Protein AF-0000000078962841 (afdb_homodimer)

Secondary structure (DSSP, 8-state):
---------EEEEEEETTTEEEEEE--TTEEE---PPEEGGGHHHHHHHHTTPPPPS-----SEEES-TTS--SEEEEEEE-SS--EE-SS--EEEEEESS-HHHHHHHHHHHHHHTT--EEEEESGGGGS-S-SS----/-------EEEEEEEEETTTEEEEEE--TTEEE-S-PPEEGGGHHHHHHHHTTPPPPS-----SEEES-TTS--SEEEEEEE-SS-----SS--EEEEEESS-HHHHHHHHHHHHHHTT--EEEEESGGGGS-S-SS----

Sequence (280 aa):
MLQNVVIFSLFIAAIHATGEFTILNTPKAISFKGNDPLNSRYVGDVLYAAMGNAVIGDSDWSGMIINEPFHLAQGIIAVHVEGVNHVTSAGNVKSYELVGPYTGHALNALAAELEAANEPVCDINFDQYDEGVSDCCRFAMLQNVVIFSLFIAAIHATGEFTILNTPKAISFKGNDPLNSRYVGDVLYAAMGNAVIGDSDWSGMIINEPFHLAQGIIAVHVEGVNHVTSAGNVKSYELVGPYTGHALNALAAELEAANEPVCDINFDQYDEGVSDCCRFA

Foldseek 3Di:
DPPPPPDAWEWEWEDEPVFKIKTPGFDPQKAFDDADAAELLCPLVVVCCQCVDDDDDDRPDPGMDGNDSPGGHQAYEYEYDYDPDDPDDPDDMDMYGYDDDCNVVSVVVSLVVQQVVQGFYFAHYPVVVVPDPPDTGSRD/DPPPPPDAWEWEWEDEPVFKIKTPGFDPQKAFDDADAAELLCPLVVVCVQCVDDDDDDRPDPGMDGNDSPGGHQAYEYEYDYDPDDPDDPDDMDMYGYDDDCNVVSVVVSLVVCLVVQGWYFAHYPVVVVPDRPDGGSRD

Nearest PDB structures (foldseek):
  8phu-assembly1_PI  TM=4.926E-01  e=6.664E+00  Borreliella burgdorferi B31
  8phu-assembly1_PD  TM=4.927E-01  e=8.633E+00  Borreliella burgdorferi B31
  5kpt-assembly1_A-2  TM=3.007E-01  e=9.826E+00  Homo sapiens
  2okv-assembly1_A  TM=3.728E-01  e=6.341E+00  Homo sapiens
  8phu-assembly1_PI  TM=4.821E-01  e=6.763E+00  Borreliella burgdorferi B31

InterPro domains:
  IPR012493 Renin receptor-like [PTHR13351] (2-128)
  IPR057318 Renin receptor, N-terminal domain [PF25294] (18-115)

Structure (mmCIF, N/CA/C/O backbone):
data_AF-0000000078962841-model_v1
#
loop_
_entity.id
_entity.type
_entity.pdbx_description
1 polymer GH17987
#
loop_
_atom_site.group_PDB
_atom_site.id
_atom_site.type_symbol
_atom_site.label_atom_id
_atom_site.label_alt_id
_atom_site.label_comp_id
_atom_site.label_asym_id
_atom_site.label_entity_id
_atom_site.label_seq_id
_atom_site.pdbx_PDB_ins_code
_atom_site.Cartn_x
_atom_site.Cartn_y
_atom_site.Cartn_z
_atom_site.occupancy
_atom_site.B_iso_or_equiv
_atom_site.auth_seq_id
_atom_site.auth_comp_id
_atom_site.auth_asym_id
_atom_site.auth_atom_id
_atom_site.pdbx_PDB_model_num
ATOM 1 N N . MET A 1 1 ? 29.641 14.102 -4.637 1 30.12 1 MET A N 1
ATOM 2 C CA . MET A 1 1 ? 29.297 12.688 -4.613 1 30.12 1 MET A CA 1
ATOM 3 C C . MET A 1 1 ? 27.859 12.477 -5.113 1 30.12 1 MET A C 1
ATOM 5 O O . MET A 1 1 ? 26.953 13.234 -4.754 1 30.12 1 MET A O 1
ATOM 9 N N . LEU A 1 2 ? 27.672 11.875 -6.238 1 34 2 LEU A N 1
ATOM 10 C CA . LEU A 1 2 ? 26.375 11.586 -6.836 1 34 2 LEU A CA 1
ATOM 11 C C . LEU A 1 2 ? 25.438 10.969 -5.812 1 34 2 LEU A C 1
ATOM 13 O O . LEU A 1 2 ? 25.734 9.922 -5.238 1 34 2 LEU A O 1
ATOM 17 N N . GLN A 1 3 ? 24.875 11.844 -5.082 1 40.59 3 GLN A N 1
ATOM 18 C CA . GLN A 1 3 ? 23.938 11.312 -4.102 1 40.59 3 GLN A CA 1
ATOM 19 C C . GLN A 1 3 ? 23.109 10.18 -4.691 1 40.59 3 GLN A C 1
ATOM 21 O O . GLN A 1 3 ? 22.391 10.375 -5.676 1 40.59 3 GLN A O 1
ATOM 26 N N . ASN A 1 4 ? 23.781 8.992 -4.844 1 45.44 4 ASN A N 1
ATOM 27 C CA . ASN A 1 4 ? 23.094 7.797 -5.316 1 45.44 4 ASN A CA 1
ATOM 28 C C . ASN A 1 4 ? 21.641 7.758 -4.84 1 45.44 4 ASN A C 1
ATOM 30 O O . ASN A 1 4 ? 21.391 7.602 -3.645 1 45.44 4 ASN A O 1
ATOM 34 N N . VAL A 1 5 ? 20.906 8.586 -5.492 1 51.22 5 VAL A N 1
ATOM 35 C CA . VAL A 1 5 ? 19.484 8.531 -5.188 1 51.22 5 VAL A CA 1
ATOM 36 C C . VAL A 1 5 ? 19 7.086 -5.211 1 51.22 5 VAL A C 1
ATOM 38 O O . VAL A 1 5 ? 19.125 6.402 -6.23 1 51.22 5 VAL A O 1
ATOM 41 N N . VAL A 1 6 ? 19.203 6.359 -4.105 1 56.75 6 VAL A N 1
ATOM 42 C CA . VAL A 1 6 ? 18.703 4.988 -4.043 1 56.75 6 VAL A CA 1
ATOM 43 C C . VAL A 1 6 ? 17.172 4.996 -4.152 1 56.75 6 VAL A C 1
ATOM 45 O O . VAL A 1 6 ? 16.5 5.754 -3.455 1 56.75 6 VAL A O 1
ATOM 48 N N . ILE A 1 7 ? 16.625 4.688 -5.375 1 65.31 7 ILE A N 1
ATOM 49 C CA . ILE A 1 7 ? 15.195 4.57 -5.664 1 65.31 7 ILE A CA 1
ATOM 50 C C . ILE A 1 7 ? 14.633 3.32 -4.988 1 65.31 7 ILE A C 1
ATOM 52 O O . ILE A 1 7 ? 15.164 2.221 -5.168 1 65.31 7 ILE A O 1
ATOM 56 N N . PHE A 1 8 ? 13.758 3.516 -4.02 1 73.94 8 PHE A N 1
ATOM 57 C CA . PHE A 1 8 ? 13.07 2.377 -3.42 1 73.94 8 PHE A CA 1
ATOM 58 C C . PHE A 1 8 ? 11.805 2.041 -4.191 1 73.94 8 PHE A C 1
ATOM 60 O O . PHE A 1 8 ? 10.844 2.816 -4.184 1 73.94 8 PHE A O 1
ATOM 67 N N . SER A 1 9 ? 11.828 0.975 -4.957 1 83.56 9 SER A N 1
ATOM 68 C CA . SER A 1 9 ? 10.703 0.546 -5.785 1 83.56 9 SER A CA 1
ATOM 69 C C . SER A 1 9 ? 9.812 -0.44 -5.039 1 83.56 9 SER A C 1
ATOM 71 O O . SER A 1 9 ? 10.281 -1.482 -4.578 1 83.56 9 SER A O 1
ATOM 73 N N . LEU A 1 10 ? 8.5 -0.097 -4.914 1 87.81 10 LEU A N 1
ATOM 74 C CA . LEU A 1 10 ? 7.559 -0.918 -4.164 1 87.81 10 LEU A CA 1
ATOM 75 C C . LEU A 1 10 ? 6.551 -1.58 -5.098 1 87.81 10 LEU A C 1
ATOM 77 O O . LEU A 1 10 ? 6.082 -0.958 -6.055 1 87.81 10 LEU A O 1
ATOM 81 N N . PHE A 1 11 ? 6.363 -2.826 -4.82 1 91.19 11 PHE A N 1
ATOM 82 C CA . PHE A 1 11 ? 5.242 -3.529 -5.43 1 91.19 11 PHE A CA 1
ATOM 83 C C . PHE A 1 11 ? 4.105 -3.705 -4.434 1 91.19 11 PHE A C 1
ATOM 85 O O . PHE A 1 11 ? 4.297 -4.277 -3.357 1 91.19 11 PHE A O 1
ATOM 92 N N . ILE A 1 12 ? 2.916 -3.182 -4.742 1 90.75 12 ILE A N 1
ATOM 93 C CA . ILE A 1 12 ? 1.749 -3.285 -3.871 1 90.75 12 ILE A CA 1
ATOM 94 C C . ILE A 1 12 ? 0.605 -3.963 -4.621 1 90.75 12 ILE A C 1
ATOM 96 O O . ILE A 1 12 ? 0.226 -3.527 -5.711 1 90.75 12 ILE A O 1
ATOM 100 N N . ALA A 1 13 ? 0.085 -4.953 -4.031 1 92 13 ALA A N 1
ATOM 101 C CA . ALA A 1 13 ? -1.042 -5.664 -4.629 1 92 13 ALA A CA 1
ATOM 102 C C . ALA A 1 13 ? -2.17 -5.852 -3.617 1 92 13 ALA A C 1
ATOM 104 O O . ALA A 1 13 ? -1.918 -6.035 -2.424 1 92 13 ALA A O 1
ATOM 105 N N . ALA A 1 14 ? -3.355 -5.789 -4.141 1 89.69 14 ALA A N 1
ATOM 106 C CA . ALA A 1 14 ? -4.535 -6.133 -3.352 1 89.69 14 ALA A CA 1
ATOM 107 C C . ALA A 1 14 ? -5.094 -7.496 -3.764 1 89.69 14 ALA A C 1
ATOM 109 O O . ALA A 1 14 ? -5.25 -7.773 -4.953 1 89.69 14 ALA A O 1
ATOM 110 N N . ILE A 1 15 ? -5.242 -8.25 -2.768 1 89.44 15 ILE A N 1
ATOM 111 C CA . ILE A 1 15 ? -5.848 -9.562 -2.965 1 89.44 15 ILE A CA 1
ATOM 112 C C . ILE A 1 15 ? -7.254 -9.578 -2.371 1 89.44 15 ILE A C 1
ATOM 114 O O . ILE A 1 15 ? -7.422 -9.484 -1.152 1 89.44 15 ILE A O 1
ATOM 118 N N . HIS A 1 16 ? -8.219 -9.844 -3.26 1 80.25 16 HIS A N 1
ATOM 119 C CA . HIS A 1 16 ? -9.617 -9.789 -2.846 1 80.25 16 HIS A CA 1
ATOM 120 C C . HIS A 1 16 ? -10.148 -11.188 -2.543 1 80.25 16 HIS A C 1
ATOM 122 O O . HIS A 1 16 ? -9.836 -12.141 -3.25 1 80.25 16 HIS A O 1
ATOM 128 N N . ALA A 1 17 ? -10.977 -11.234 -1.527 1 75.06 17 ALA A N 1
ATOM 129 C CA . ALA A 1 17 ? -11.617 -12.5 -1.182 1 75.06 17 ALA A CA 1
ATOM 130 C C . ALA A 1 17 ? -12.492 -13.008 -2.326 1 75.06 17 ALA A C 1
ATOM 132 O O . ALA A 1 17 ? -12.734 -14.211 -2.443 1 75.06 17 ALA A O 1
ATOM 133 N N . THR A 1 18 ? -12.906 -12.086 -3.176 1 75.38 18 THR A N 1
ATOM 134 C CA . THR A 1 18 ? -13.773 -12.438 -4.293 1 75.38 18 THR A CA 1
ATOM 135 C C . THR A 1 18 ? -12.969 -13.07 -5.426 1 75.38 18 THR A C 1
ATOM 137 O O . THR A 1 18 ? -13.539 -13.492 -6.438 1 75.38 18 THR A O 1
ATOM 140 N N . GLY A 1 19 ? -11.688 -13.125 -5.25 1 85.94 19 GLY A N 1
ATOM 141 C CA . GLY A 1 19 ? -10.891 -13.781 -6.277 1 85.94 19 GLY A CA 1
ATOM 142 C C . GLY A 1 19 ? -10.289 -12.805 -7.273 1 85.94 19 GLY A C 1
ATOM 143 O O . GLY A 1 19 ? -10.32 -13.055 -8.484 1 85.94 19 GLY A O 1
ATOM 144 N N . GLU A 1 20 ? -9.844 -11.742 -6.863 1 88.75 20 GLU A N 1
ATOM 145 C CA . GLU A 1 20 ? -9.227 -10.75 -7.734 1 88.75 20 GLU A CA 1
ATOM 146 C C . GLU A 1 20 ? -7.844 -10.352 -7.223 1 88.75 20 GLU A C 1
ATOM 148 O O . GLU A 1 20 ? -7.645 -10.18 -6.02 1 88.75 20 GLU A O 1
ATOM 153 N N . PHE A 1 21 ? -6.93 -10.289 -8.109 1 91.81 21 PHE A N 1
ATOM 154 C CA . PHE A 1 21 ? -5.582 -9.781 -7.887 1 91.81 21 PHE A CA 1
ATOM 155 C C . PHE A 1 21 ? -5.41 -8.406 -8.531 1 91.81 21 PHE A C 1
ATOM 157 O O . PHE A 1 21 ? -5.387 -8.289 -9.758 1 91.81 21 PHE A O 1
ATOM 164 N N . THR A 1 22 ? -5.301 -7.344 -7.758 1 90.38 22 THR A N 1
ATOM 165 C CA . THR A 1 22 ? -5.242 -5.977 -8.258 1 90.38 22 THR A CA 1
ATOM 166 C C . THR A 1 22 ? -3.877 -5.359 -7.98 1 90.38 22 THR A C 1
ATOM 168 O O . THR A 1 22 ? -3.375 -5.422 -6.855 1 90.38 22 THR A O 1
ATOM 171 N N . ILE A 1 23 ? -3.293 -4.797 -9.016 1 91.56 23 ILE A N 1
ATOM 172 C CA . ILE A 1 23 ? -2.01 -4.113 -8.883 1 91.56 23 ILE A CA 1
ATOM 173 C C . ILE A 1 23 ? -2.238 -2.654 -8.5 1 91.56 23 ILE A C 1
ATOM 175 O O . ILE A 1 23 ? -2.756 -1.869 -9.297 1 91.56 23 ILE A O 1
ATOM 179 N N . LEU A 1 24 ? -1.778 -2.301 -7.328 1 87.94 24 LEU A N 1
ATOM 180 C CA . LEU A 1 24 ? -1.999 -0.94 -6.848 1 87.94 24 LEU A CA 1
ATOM 181 C C . LEU A 1 24 ? -0.789 -0.059 -7.141 1 87.94 24 LEU A C 1
ATOM 183 O O . LEU A 1 24 ? -0.93 1.149 -7.344 1 87.94 24 LEU A O 1
ATOM 187 N N . ASN A 1 25 ? 0.385 -0.673 -7.129 1 87.56 25 ASN A N 1
ATOM 188 C CA . ASN A 1 25 ? 1.638 0.008 -7.438 1 87.56 25 ASN A CA 1
ATOM 189 C C . ASN A 1 25 ? 2.701 -0.97 -7.93 1 87.56 25 ASN A C 1
ATOM 191 O O . ASN A 1 25 ? 2.832 -2.072 -7.391 1 87.56 25 ASN A O 1
ATOM 195 N N . THR A 1 26 ? 3.385 -0.595 -8.883 1 89.81 26 THR A N 1
ATOM 196 C CA . THR A 1 26 ? 4.48 -1.412 -9.398 1 89.81 26 THR A CA 1
ATOM 197 C C . THR A 1 26 ? 5.625 -0.534 -9.891 1 89.81 26 THR A C 1
ATOM 199 O O . THR A 1 26 ? 5.402 0.586 -10.352 1 89.81 26 THR A O 1
ATOM 202 N N . PRO A 1 27 ? 6.852 -1.047 -9.734 1 88.06 27 PRO A N 1
ATOM 203 C CA . PRO A 1 27 ? 7.949 -0.329 -10.383 1 88.06 27 PRO A CA 1
ATOM 204 C C . PRO A 1 27 ? 7.766 -0.211 -11.891 1 88.06 27 PRO A C 1
ATOM 206 O O . PRO A 1 27 ? 7.07 -1.03 -12.5 1 88.06 27 PRO A O 1
ATOM 209 N N . LYS A 1 28 ? 8.453 0.765 -12.469 1 87.12 28 LYS A N 1
ATOM 210 C CA . LYS A 1 28 ? 8.375 0.981 -13.914 1 87.12 28 LYS A CA 1
ATOM 211 C C . LYS A 1 28 ? 8.93 -0.22 -14.68 1 87.12 28 LYS A C 1
ATOM 213 O O . LYS A 1 28 ? 8.539 -0.466 -15.82 1 87.12 28 LYS A O 1
ATOM 218 N N . ALA A 1 29 ? 9.781 -0.973 -14.039 1 90.69 29 ALA A N 1
ATOM 219 C CA . ALA A 1 29 ? 10.461 -2.109 -14.648 1 90.69 29 ALA A CA 1
ATOM 220 C C . ALA A 1 29 ? 9.508 -3.279 -14.852 1 90.69 29 ALA A C 1
ATOM 222 O O . ALA A 1 29 ? 9.836 -4.242 -15.555 1 90.69 29 ALA A O 1
ATOM 223 N N . ILE A 1 30 ? 8.344 -3.207 -14.273 1 92.94 30 ILE A N 1
ATOM 224 C CA . ILE A 1 30 ? 7.391 -4.312 -14.305 1 92.94 30 ILE A CA 1
ATOM 225 C C . ILE A 1 30 ? 6.062 -3.83 -14.883 1 92.94 30 ILE A C 1
ATOM 227 O O . ILE A 1 30 ? 5.539 -2.793 -14.477 1 92.94 30 ILE A O 1
ATOM 231 N N . SER A 1 31 ? 5.562 -4.531 -15.875 1 93.5 31 SER A N 1
ATOM 232 C CA . SER A 1 31 ? 4.27 -4.195 -16.469 1 93.5 31 SER A CA 1
ATOM 233 C C . SER A 1 31 ? 3.336 -5.398 -16.469 1 93.5 31 SER A C 1
ATOM 235 O O . SER A 1 31 ? 3.779 -6.535 -16.297 1 93.5 31 SER A O 1
ATOM 237 N N . PHE A 1 32 ? 2.096 -5.086 -16.562 1 93.06 32 PHE A N 1
ATOM 238 C CA . PHE A 1 32 ? 1.068 -6.121 -16.562 1 93.06 32 PHE A CA 1
ATOM 239 C C . PHE A 1 32 ? 0.179 -6 -17.797 1 93.06 32 PHE A C 1
ATOM 241 O O . PHE A 1 32 ? -0.214 -4.898 -18.172 1 93.06 32 PHE A O 1
ATOM 248 N N . LYS A 1 33 ? -0.017 -7.121 -18.375 1 94.88 33 LYS A N 1
ATOM 249 C CA . LYS A 1 33 ? -0.791 -7.137 -19.609 1 94.88 33 LYS A CA 1
ATOM 250 C C . LYS A 1 33 ? -1.717 -8.352 -19.672 1 94.88 33 LYS A C 1
ATOM 252 O O . LYS A 1 33 ? -1.594 -9.266 -18.859 1 94.88 33 LYS A O 1
ATOM 257 N N . GLY A 1 34 ? -2.66 -8.266 -20.594 1 95.31 34 GLY A N 1
ATOM 258 C CA . GLY A 1 34 ? -3.557 -9.391 -20.781 1 95.31 34 GLY A CA 1
ATOM 259 C C . GLY A 1 34 ? -4.617 -9.5 -19.703 1 95.31 34 GLY A C 1
ATOM 260 O O . GLY A 1 34 ? -4.793 -8.578 -18.906 1 95.31 34 GLY A O 1
ATOM 261 N N . ASN A 1 35 ? -5.391 -10.648 -19.797 1 95.44 35 ASN A N 1
ATOM 262 C CA . ASN A 1 35 ? -6.5 -10.844 -18.875 1 95.44 35 ASN A CA 1
ATOM 263 C C . ASN A 1 35 ? -6.586 -12.289 -18.391 1 95.44 35 ASN A C 1
ATOM 265 O O . ASN A 1 35 ? -7.594 -12.695 -17.812 1 95.44 35 ASN A O 1
ATOM 269 N N . ASP A 1 36 ? -5.555 -13.016 -18.609 1 95.69 36 ASP A N 1
ATOM 270 C CA . ASP A 1 36 ? -5.559 -14.398 -18.156 1 95.69 36 ASP A CA 1
ATOM 271 C C . ASP A 1 36 ? -5.676 -14.477 -16.641 1 95.69 36 ASP A C 1
ATOM 273 O O . ASP A 1 36 ? -4.977 -13.758 -15.922 1 95.69 36 ASP A O 1
ATOM 277 N N . PRO A 1 37 ? -6.512 -15.398 -16.281 1 96.19 37 PRO A N 1
ATOM 278 C CA . PRO A 1 37 ? -6.602 -15.555 -14.828 1 96.19 37 PRO A CA 1
ATOM 279 C C . PRO A 1 37 ? -5.305 -16.062 -14.203 1 96.19 37 PRO A C 1
ATOM 281 O O . PRO A 1 37 ? -4.504 -16.703 -14.883 1 96.19 37 PRO A O 1
ATOM 284 N N . LEU A 1 38 ? -5.047 -15.641 -12.945 1 96.25 38 LEU A N 1
ATOM 285 C CA . LEU A 1 38 ? -3.906 -16.094 -12.156 1 96.25 38 LEU A CA 1
ATOM 286 C C . LEU A 1 38 ? -4.324 -17.188 -11.172 1 96.25 38 LEU A C 1
ATOM 288 O O . LEU A 1 38 ? -5.258 -17 -10.391 1 96.25 38 LEU A O 1
ATOM 292 N N . ASN A 1 39 ? -3.725 -18.328 -11.336 1 95.5 39 ASN A N 1
ATOM 293 C CA . ASN A 1 39 ? -3.943 -19.344 -10.305 1 95.5 39 ASN A CA 1
ATOM 294 C C . ASN A 1 39 ? -3.393 -18.906 -8.953 1 95.5 39 ASN A C 1
ATOM 296 O O . ASN A 1 39 ? -2.236 -18.484 -8.859 1 95.5 39 ASN A O 1
ATOM 300 N N . SER A 1 40 ? -4.234 -18.969 -7.957 1 94.56 40 SER A N 1
ATOM 301 C CA . SER A 1 40 ? -3.889 -18.438 -6.641 1 94.56 40 SER A CA 1
ATOM 302 C C . SER A 1 40 ? -2.658 -19.141 -6.07 1 94.56 40 SER A C 1
ATOM 304 O O . SER A 1 40 ? -1.949 -18.562 -5.238 1 94.56 40 SER A O 1
ATOM 306 N N . ARG A 1 41 ? -2.322 -20.297 -6.488 1 93.44 41 ARG A N 1
ATOM 307 C CA . ARG A 1 41 ? -1.139 -21.016 -6.031 1 93.44 41 ARG A CA 1
ATOM 308 C C . ARG A 1 41 ? 0.139 -20.297 -6.457 1 93.44 41 ARG A C 1
ATOM 310 O O . ARG A 1 41 ? 1.188 -20.469 -5.832 1 93.44 41 ARG A O 1
ATOM 317 N N . TYR A 1 42 ? -0.007 -19.406 -7.453 1 94.88 42 TYR A N 1
ATOM 318 C CA . TYR A 1 42 ? 1.192 -18.812 -8.031 1 94.88 42 TYR A CA 1
ATOM 319 C C . TYR A 1 42 ? 1.338 -17.344 -7.621 1 94.88 42 TYR A C 1
ATOM 321 O O . TYR A 1 42 ? 2.305 -16.688 -8 1 94.88 42 TYR A O 1
ATOM 329 N N . VAL A 1 43 ? 0.446 -16.797 -6.84 1 95 43 VAL A N 1
ATOM 330 C CA . VAL A 1 43 ? 0.515 -15.383 -6.469 1 95 43 VAL A CA 1
ATOM 331 C C . VAL A 1 43 ? 1.838 -15.102 -5.762 1 95 43 VAL A C 1
ATOM 333 O O . VAL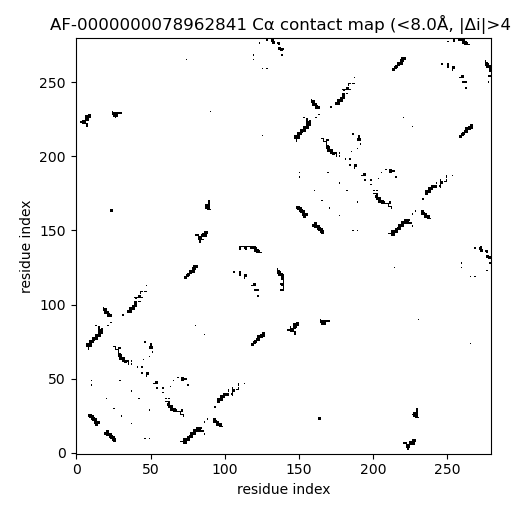 A 1 43 ? 2.482 -14.078 -6.02 1 95 43 VAL A O 1
ATOM 336 N N . GLY A 1 44 ? 2.221 -16.047 -4.891 1 94.81 44 GLY A N 1
ATOM 337 C CA . GLY A 1 44 ? 3.5 -15.875 -4.219 1 94.81 44 GLY A CA 1
ATOM 338 C C . GLY A 1 44 ? 4.676 -15.867 -5.176 1 94.81 44 GLY A C 1
ATOM 339 O O . GLY A 1 44 ? 5.602 -15.062 -5.023 1 94.81 44 GLY A O 1
ATOM 340 N N . ASP A 1 45 ? 4.621 -16.75 -6.125 1 95.31 45 ASP A N 1
ATOM 341 C CA . ASP A 1 45 ? 5.688 -16.828 -7.117 1 95.31 45 ASP A CA 1
ATOM 342 C C . ASP A 1 45 ? 5.789 -15.547 -7.934 1 95.31 45 ASP A C 1
ATOM 344 O O . ASP A 1 45 ? 6.891 -15.086 -8.242 1 95.31 45 ASP A O 1
ATOM 348 N N . VAL A 1 46 ? 4.707 -14.984 -8.312 1 95.88 46 VAL A N 1
ATOM 349 C CA . VAL A 1 46 ? 4.66 -13.75 -9.094 1 95.88 46 VAL A CA 1
ATOM 350 C C . VAL A 1 46 ? 5.34 -12.625 -8.328 1 95.88 46 VAL A C 1
ATOM 352 O O . VAL A 1 46 ? 6.203 -11.922 -8.867 1 95.88 46 VAL A O 1
ATOM 355 N N . LEU A 1 47 ? 4.996 -12.5 -7.059 1 95.31 47 LEU A N 1
ATOM 356 C CA . LEU A 1 47 ? 5.562 -11.445 -6.223 1 95.31 47 LEU A CA 1
ATOM 357 C C . LEU A 1 47 ? 7.043 -11.703 -5.961 1 95.31 47 LEU A C 1
ATOM 359 O O . LEU A 1 47 ? 7.848 -10.766 -5.941 1 95.31 47 LEU A O 1
ATOM 363 N N . TYR A 1 48 ? 7.383 -12.945 -5.793 1 95 48 TYR A N 1
ATOM 364 C CA . TYR A 1 48 ? 8.773 -13.336 -5.594 1 95 48 TYR A CA 1
ATOM 365 C C . TYR A 1 48 ? 9.625 -12.977 -6.805 1 95 48 TYR A C 1
ATOM 367 O O . TYR A 1 48 ? 10.719 -12.43 -6.664 1 95 48 TYR A O 1
ATOM 375 N N . ALA A 1 49 ? 9.109 -13.25 -7.922 1 94.81 49 ALA A N 1
ATOM 376 C CA . ALA A 1 49 ? 9.805 -12.945 -9.172 1 94.81 49 ALA A CA 1
ATOM 377 C C . ALA A 1 49 ? 9.898 -11.438 -9.391 1 94.81 49 ALA A C 1
ATOM 379 O O . ALA A 1 49 ? 10.867 -10.945 -9.969 1 94.81 49 ALA A O 1
ATOM 380 N N . ALA A 1 50 ? 8.914 -10.695 -8.945 1 94.44 50 ALA A N 1
ATOM 381 C CA . ALA A 1 50 ? 8.906 -9.25 -9.102 1 94.44 50 ALA A CA 1
ATOM 382 C C . ALA A 1 50 ? 10.094 -8.617 -8.383 1 94.44 50 ALA A C 1
ATOM 384 O O . ALA A 1 50 ? 10.469 -7.477 -8.672 1 94.44 50 ALA A O 1
ATOM 385 N N . MET A 1 51 ? 10.641 -9.344 -7.453 1 93.5 51 MET A N 1
ATOM 386 C CA . MET A 1 51 ? 11.805 -8.852 -6.723 1 93.5 51 MET A CA 1
ATOM 387 C C . MET A 1 51 ? 13.102 -9.359 -7.355 1 93.5 51 MET A C 1
ATOM 389 O O . MET A 1 51 ? 14.188 -9.062 -6.863 1 93.5 51 MET A O 1
ATOM 393 N N . GLY A 1 52 ? 12.969 -10.156 -8.398 1 93.25 52 GLY A N 1
ATOM 394 C CA . GLY A 1 52 ? 14.133 -10.656 -9.109 1 93.25 52 GLY A CA 1
ATOM 395 C C . GLY A 1 52 ? 14.555 -12.039 -8.664 1 93.25 52 GLY A C 1
ATOM 396 O O . GLY A 1 52 ? 15.609 -12.539 -9.086 1 93.25 52 GLY A O 1
ATOM 397 N N . ASN A 1 53 ? 13.789 -12.609 -7.824 1 93.81 53 ASN A N 1
ATOM 398 C CA . ASN A 1 53 ? 14.133 -13.953 -7.352 1 93.81 53 ASN A CA 1
ATOM 399 C C . ASN A 1 53 ? 13.695 -15.023 -8.352 1 93.81 53 ASN A C 1
ATOM 401 O O . ASN A 1 53 ? 12.727 -14.836 -9.078 1 93.81 53 ASN A O 1
ATOM 405 N N . ALA A 1 54 ? 14.414 -16.094 -8.273 1 90.06 54 ALA A N 1
ATOM 406 C CA . ALA A 1 54 ? 14.117 -17.188 -9.188 1 90.06 54 ALA A CA 1
ATOM 407 C C . ALA A 1 54 ? 12.992 -18.062 -8.633 1 90.06 54 ALA A C 1
ATOM 409 O O . ALA A 1 54 ? 13.016 -18.453 -7.469 1 90.06 54 ALA A O 1
ATOM 410 N N . VAL A 1 55 ? 11.977 -18.188 -9.484 1 89.94 55 VAL A N 1
ATOM 411 C CA . VAL A 1 55 ? 10.875 -19.078 -9.117 1 89.94 55 VAL A CA 1
ATOM 412 C C . VAL A 1 55 ? 11.102 -20.453 -9.711 1 89.94 55 VAL A C 1
ATOM 414 O O . VAL A 1 55 ? 11.578 -20.594 -10.844 1 89.94 55 VAL A O 1
ATOM 417 N N . ILE A 1 56 ? 10.891 -21.453 -8.797 1 80.31 56 ILE A N 1
ATOM 418 C CA . ILE A 1 56 ? 11.039 -22.844 -9.234 1 80.31 56 ILE A CA 1
ATOM 419 C C . ILE A 1 56 ? 9.672 -23.406 -9.617 1 80.31 56 ILE A C 1
ATOM 421 O O . ILE A 1 56 ? 8.695 -23.234 -8.891 1 80.31 56 ILE A O 1
ATOM 425 N N . GLY A 1 57 ? 9.617 -23.953 -10.883 1 75.69 57 GLY A N 1
ATOM 426 C CA . GLY A 1 57 ? 8.367 -24.625 -11.227 1 75.69 57 GLY A CA 1
ATOM 427 C C . GLY A 1 57 ? 7.703 -24.062 -12.461 1 75.69 57 GLY A C 1
ATOM 428 O O . GLY A 1 57 ? 8.344 -23.375 -13.258 1 75.69 57 GLY A O 1
ATOM 429 N N . ASP A 1 58 ? 6.371 -24.469 -12.57 1 66.62 58 ASP A N 1
ATOM 430 C CA . ASP A 1 58 ? 5.609 -24.266 -13.797 1 66.62 58 ASP A CA 1
ATOM 431 C C . ASP A 1 58 ? 4.727 -23.016 -13.695 1 66.62 58 ASP A C 1
ATOM 433 O O . ASP A 1 58 ? 3.672 -22.953 -14.328 1 66.62 58 ASP A O 1
ATOM 437 N N . SER A 1 59 ? 5.148 -21.969 -13.086 1 67.5 59 SER A N 1
ATOM 438 C CA . SER A 1 59 ? 4.25 -20.828 -13.094 1 67.5 59 SER A CA 1
ATOM 439 C C . SER A 1 59 ? 4.246 -20.141 -14.461 1 67.5 59 SER A C 1
ATOM 441 O O . SER A 1 59 ? 5.293 -19.719 -14.945 1 67.5 59 SER A O 1
ATOM 443 N N . ASP A 1 60 ? 3.316 -20.641 -15.32 1 77.06 60 ASP A N 1
ATOM 444 C CA . ASP A 1 60 ? 3.252 -20.031 -16.641 1 77.06 60 ASP A CA 1
ATOM 445 C C . ASP A 1 60 ? 2.162 -18.969 -16.703 1 77.06 60 ASP A C 1
ATOM 447 O O . ASP A 1 60 ? 1.143 -19.141 -17.375 1 77.06 60 ASP A O 1
ATOM 451 N N . TRP A 1 61 ? 2.264 -17.969 -15.906 1 91.44 61 TRP A N 1
ATOM 452 C CA . TRP A 1 61 ? 1.3 -16.891 -16.031 1 91.44 61 TRP A CA 1
ATOM 453 C C . TRP A 1 61 ? 1.858 -15.758 -16.891 1 91.44 61 TRP A C 1
ATOM 455 O O . TRP A 1 61 ? 2.984 -15.305 -16.672 1 91.44 61 TRP A O 1
ATOM 465 N N . SER A 1 62 ? 1.149 -15.336 -17.859 1 92.31 62 SER A N 1
ATOM 466 C CA . SER A 1 62 ? 1.644 -14.414 -18.875 1 92.31 62 SER A CA 1
ATOM 467 C C . SER A 1 62 ? 1.272 -12.969 -18.547 1 92.31 62 SER A C 1
ATOM 469 O O . SER A 1 62 ? 1.499 -12.062 -19.344 1 92.31 62 SER A O 1
ATOM 471 N N . GLY A 1 63 ? 0.784 -12.719 -17.359 1 95.31 63 GLY A N 1
ATOM 472 C CA . GLY A 1 63 ? 0.262 -11.391 -17.062 1 95.31 63 GLY A CA 1
ATOM 473 C C . GLY A 1 63 ? 1.338 -10.406 -16.656 1 95.31 63 GLY A C 1
ATOM 474 O O . GLY A 1 63 ? 1.146 -9.188 -16.75 1 95.31 63 GLY A O 1
ATOM 475 N N . MET A 1 64 ? 2.459 -10.914 -16.188 1 95.44 64 MET A N 1
ATOM 476 C CA . MET A 1 64 ? 3.52 -10.031 -15.703 1 95.44 64 MET A CA 1
ATOM 477 C C . MET A 1 64 ? 4.715 -10.055 -16.656 1 95.44 64 MET A C 1
ATOM 479 O O . MET A 1 64 ? 5.188 -11.125 -17.031 1 95.44 64 MET A O 1
ATOM 483 N N . ILE A 1 65 ? 5.18 -8.844 -16.984 1 94.69 65 ILE A N 1
ATOM 484 C CA . ILE A 1 65 ? 6.34 -8.695 -17.844 1 94.69 65 ILE A CA 1
ATOM 485 C C . ILE A 1 65 ? 7.414 -7.875 -17.141 1 94.69 65 ILE A C 1
ATOM 487 O O . ILE A 1 65 ? 7.129 -6.816 -16.578 1 94.69 65 ILE A O 1
ATOM 491 N N . ILE A 1 66 ? 8.609 -8.367 -17.094 1 93.94 66 ILE A N 1
ATOM 492 C CA . ILE A 1 66 ? 9.75 -7.617 -16.578 1 93.94 66 ILE A CA 1
ATOM 493 C C . ILE A 1 66 ? 10.477 -6.926 -17.719 1 93.94 66 ILE A C 1
ATOM 495 O O . ILE A 1 66 ? 11.148 -7.582 -18.531 1 93.94 66 ILE A O 1
ATOM 499 N N . ASN A 1 67 ? 10.367 -5.613 -17.719 1 94.12 67 ASN A N 1
ATOM 500 C CA . ASN A 1 67 ? 10.914 -4.816 -18.812 1 94.12 67 ASN A CA 1
ATOM 501 C C . ASN A 1 67 ? 12.383 -4.473 -18.578 1 94.12 67 ASN A C 1
ATOM 503 O O . ASN A 1 67 ? 13.148 -4.297 -19.516 1 94.12 67 ASN A O 1
ATOM 507 N N . GLU A 1 68 ? 12.781 -4.301 -17.359 1 91.62 68 GLU A N 1
ATOM 508 C CA . GLU A 1 68 ? 14.125 -3.941 -16.938 1 91.62 68 GLU A CA 1
ATOM 509 C C . GLU A 1 68 ? 14.523 -4.703 -15.672 1 91.62 68 GLU A C 1
ATOM 511 O O . GLU A 1 68 ? 14.141 -4.324 -14.562 1 91.62 68 GLU A O 1
ATOM 516 N N . PRO A 1 69 ? 15.445 -5.703 -15.836 1 89.25 69 PRO A N 1
ATOM 517 C CA . PRO A 1 69 ? 15.727 -6.617 -14.727 1 89.25 69 PRO A CA 1
ATOM 518 C C . PRO A 1 69 ? 16.547 -5.965 -13.617 1 89.25 69 PRO A C 1
ATOM 520 O O . PRO A 1 69 ? 16.734 -6.559 -12.555 1 89.25 69 PRO A O 1
ATOM 523 N N . PHE A 1 70 ? 16.953 -4.66 -13.75 1 87.62 70 PHE A N 1
ATOM 524 C CA . PHE A 1 70 ? 17.875 -4.07 -12.789 1 87.62 70 PHE A CA 1
ATOM 525 C C . PHE A 1 70 ? 17.156 -3.084 -11.875 1 87.62 70 PHE A C 1
ATOM 527 O O . PHE A 1 70 ? 17.766 -2.506 -10.977 1 87.62 70 PHE A O 1
ATOM 534 N N . HIS A 1 71 ? 15.844 -2.816 -12.039 1 87.44 71 HIS A N 1
ATOM 535 C CA . HIS A 1 71 ? 15.078 -1.882 -11.227 1 87.44 71 HIS A CA 1
ATOM 536 C C . HIS A 1 71 ? 13.766 -2.508 -10.758 1 87.44 71 HIS A C 1
ATOM 538 O O . HIS A 1 71 ? 12.695 -1.902 -10.906 1 87.44 71 HIS A O 1
ATOM 544 N N . LEU A 1 72 ? 13.961 -3.688 -10.203 1 91.25 72 LEU A N 1
ATOM 545 C CA . LEU A 1 72 ? 12.797 -4.453 -9.766 1 91.25 72 LEU A CA 1
ATOM 546 C C . LEU A 1 72 ? 12.352 -4.012 -8.375 1 91.25 72 LEU A C 1
ATOM 548 O O . LEU A 1 72 ? 12.859 -3.025 -7.836 1 91.25 72 LEU A O 1
ATOM 552 N N . ALA A 1 73 ? 11.336 -4.648 -7.922 1 90.62 73 ALA A N 1
ATOM 553 C CA . ALA A 1 73 ? 10.805 -4.289 -6.613 1 90.62 73 ALA A CA 1
ATOM 554 C C . ALA A 1 73 ? 11.812 -4.586 -5.508 1 90.62 73 ALA A C 1
ATOM 556 O O . ALA A 1 73 ? 12.516 -5.594 -5.559 1 90.62 73 ALA A O 1
ATOM 557 N N . GLN A 1 74 ? 11.828 -3.67 -4.574 1 87.12 74 GLN A N 1
ATOM 558 C CA . GLN A 1 74 ? 12.703 -3.846 -3.418 1 87.12 74 GLN A CA 1
ATOM 559 C C . GLN A 1 74 ? 11.898 -4.199 -2.168 1 87.12 74 GLN A C 1
ATOM 561 O O . GLN A 1 74 ? 12.469 -4.598 -1.149 1 87.12 74 GLN A O 1
ATOM 566 N N . GLY A 1 75 ? 10.617 -4.09 -2.264 1 86.56 75 GLY A N 1
ATOM 567 C CA . GLY A 1 75 ? 9.68 -4.449 -1.206 1 86.56 75 GLY A CA 1
ATOM 568 C C . GLY A 1 75 ? 8.312 -4.852 -1.728 1 86.56 75 GLY A C 1
ATOM 569 O O . GLY A 1 75 ? 7.867 -4.352 -2.762 1 86.56 75 GLY A O 1
ATOM 570 N N . ILE A 1 76 ? 7.68 -5.734 -1.024 1 90.44 76 ILE A N 1
ATOM 571 C CA . ILE A 1 76 ? 6.348 -6.203 -1.388 1 90.44 76 ILE A CA 1
ATOM 572 C C . ILE A 1 76 ? 5.359 -5.863 -0.275 1 90.44 76 ILE A C 1
ATOM 574 O O . ILE A 1 76 ? 5.652 -6.059 0.907 1 90.44 76 ILE A O 1
ATOM 578 N N . ILE A 1 77 ? 4.242 -5.316 -0.686 1 88.62 77 ILE A N 1
ATOM 579 C CA . ILE A 1 77 ? 3.096 -5.164 0.202 1 88.62 77 ILE A CA 1
ATOM 580 C C . ILE A 1 77 ? 1.886 -5.887 -0.39 1 88.62 77 ILE A C 1
ATOM 582 O O . ILE A 1 77 ? 1.427 -5.547 -1.483 1 88.62 77 ILE A O 1
ATOM 586 N N . ALA A 1 78 ? 1.401 -6.895 0.228 1 90.5 78 ALA A N 1
ATOM 587 C CA . ALA A 1 78 ? 0.164 -7.582 -0.135 1 90.5 78 ALA A CA 1
ATOM 588 C C . ALA A 1 78 ? -0.96 -7.238 0.838 1 90.5 78 ALA A C 1
ATOM 590 O O . ALA A 1 78 ? -0.816 -7.418 2.051 1 90.5 78 ALA A O 1
ATOM 591 N N . VAL A 1 79 ? -2.047 -6.789 0.262 1 86.88 79 VAL A N 1
ATOM 592 C CA . VAL A 1 79 ? -3.176 -6.359 1.08 1 86.88 79 VAL A CA 1
ATOM 593 C C . VAL A 1 79 ? -4.367 -7.285 0.845 1 86.88 79 VAL A C 1
ATOM 595 O O . VAL A 1 79 ? -4.871 -7.387 -0.276 1 86.88 79 VAL A O 1
ATOM 598 N N . HIS A 1 80 ? -4.828 -7.977 1.88 1 84.69 80 HIS A N 1
ATOM 599 C CA . HIS A 1 80 ? -6.043 -8.773 1.792 1 84.69 80 HIS A CA 1
ATOM 600 C C . HIS A 1 80 ? -7.285 -7.918 2.012 1 84.69 80 HIS A C 1
ATOM 602 O O . HIS A 1 80 ? -7.414 -7.258 3.045 1 84.69 80 HIS A O 1
ATOM 608 N N . VAL A 1 81 ? -8.078 -7.945 1.064 1 75.81 81 VAL A N 1
ATOM 609 C CA . VAL A 1 81 ? -9.297 -7.152 1.156 1 75.81 81 VAL A CA 1
ATOM 610 C C . VAL A 1 81 ? -10.516 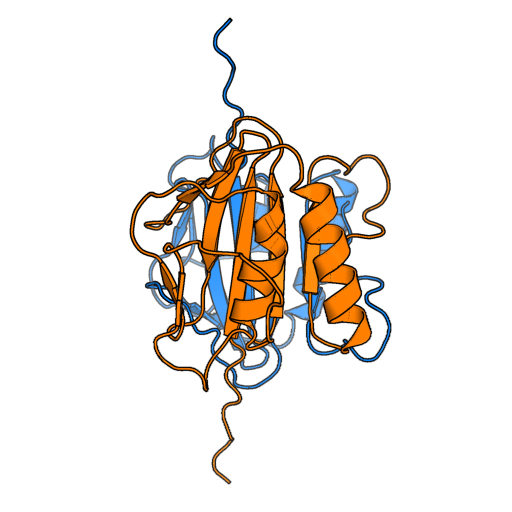-8.078 1.194 1 75.81 81 VAL A C 1
ATOM 612 O O . VAL A 1 81 ? -10.688 -8.914 0.309 1 75.81 81 VAL A O 1
ATOM 615 N N . GLU A 1 82 ? -11.102 -8.164 2.398 1 64.75 82 GLU A N 1
ATOM 616 C CA . GLU A 1 82 ? -12.297 -9 2.514 1 64.75 82 GLU A CA 1
ATOM 617 C C . GLU A 1 82 ? -13.5 -8.336 1.859 1 64.75 82 GLU A C 1
ATOM 619 O O . GLU A 1 82 ? -13.617 -7.109 1.853 1 64.75 82 GLU A O 1
ATOM 624 N N . GLY A 1 83 ? -14.312 -9.273 1.448 1 52.16 83 GLY A N 1
ATOM 625 C CA . GLY A 1 83 ? -15.609 -8.953 0.86 1 52.16 83 GLY A CA 1
ATOM 626 C C . GLY A 1 83 ? -15.531 -8.664 -0.627 1 52.16 83 GLY A C 1
ATOM 627 O O . GLY A 1 83 ? -14.523 -8.969 -1.272 1 52.16 83 GLY A O 1
ATOM 628 N N . VAL A 1 84 ? -16.688 -8.547 -1.146 1 46.84 84 VAL A N 1
ATOM 629 C CA . VAL A 1 84 ? -16.922 -8.328 -2.568 1 46.84 84 VAL A CA 1
ATOM 630 C C . 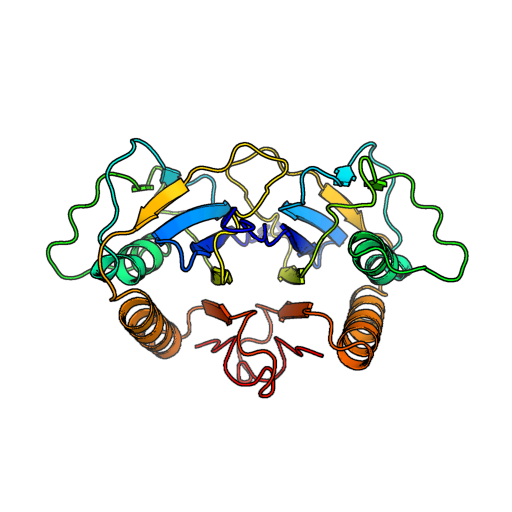VAL A 1 84 ? -16.188 -7.078 -3.035 1 46.84 84 VAL A C 1
ATOM 632 O O . VAL A 1 84 ? -16.391 -6.609 -4.156 1 46.84 84 VAL A O 1
ATOM 635 N N . ASN A 1 85 ? -15.438 -6.512 -2.16 1 49.56 85 ASN A N 1
ATOM 636 C CA . ASN A 1 85 ? -15.188 -5.09 -2.375 1 49.56 85 ASN A CA 1
ATOM 637 C C . ASN A 1 85 ? -13.992 -4.867 -3.301 1 49.56 85 ASN A C 1
ATOM 639 O O . ASN A 1 85 ? -12.984 -5.57 -3.203 1 49.56 85 ASN A O 1
ATOM 643 N N . HIS A 1 86 ? -14.352 -4.488 -4.484 1 56 86 HIS A N 1
ATOM 644 C CA . HIS A 1 86 ? -13.344 -3.975 -5.402 1 56 86 HIS A CA 1
ATOM 645 C C . HIS A 1 86 ? -12.562 -2.826 -4.777 1 56 86 HIS A C 1
ATOM 647 O O . HIS A 1 86 ? -13.109 -2.057 -3.982 1 56 86 HIS A O 1
ATOM 653 N N . VAL A 1 87 ? -11.344 -3.033 -4.629 1 57.09 87 VAL A N 1
ATOM 654 C CA . VAL A 1 87 ? -10.555 -1.863 -4.258 1 57.09 87 VAL A CA 1
ATOM 655 C C . VAL A 1 87 ? -10.789 -0.741 -5.27 1 57.09 87 VAL A C 1
ATOM 657 O O . VAL A 1 87 ? -10.719 -0.962 -6.48 1 57.09 87 VAL A O 1
ATOM 660 N N . THR A 1 88 ? -11.398 0.324 -4.746 1 60.84 88 THR A N 1
ATOM 661 C CA . THR A 1 88 ? -11.523 1.47 -5.641 1 60.84 88 THR A CA 1
ATOM 662 C C . THR A 1 88 ? -10.219 2.264 -5.684 1 60.84 88 THR A C 1
ATOM 664 O O . THR A 1 88 ? -9.516 2.363 -4.676 1 60.84 88 THR A O 1
ATOM 667 N N . SER A 1 89 ? -9.758 2.445 -6.789 1 67.25 89 SER A N 1
ATOM 668 C CA . SER A 1 89 ? -8.578 3.27 -7.027 1 67.25 89 SER A CA 1
ATOM 669 C C . SER A 1 89 ? -8.891 4.438 -7.953 1 67.25 89 SER A C 1
ATOM 671 O O . SER A 1 89 ? -9.742 4.32 -8.844 1 67.25 89 SER A O 1
ATOM 673 N N . ALA A 1 90 ? -8.328 5.527 -7.488 1 60.62 90 ALA A N 1
ATOM 674 C CA . ALA A 1 90 ? -8.539 6.711 -8.312 1 60.62 90 ALA A CA 1
ATOM 675 C C . ALA A 1 90 ? -7.961 6.516 -9.711 1 60.62 90 ALA A C 1
ATOM 677 O O . ALA A 1 90 ? -8.453 7.102 -10.68 1 60.62 90 ALA A O 1
ATOM 678 N N . GLY A 1 91 ? -6.992 5.637 -9.812 1 65.62 91 GLY A N 1
ATOM 679 C CA . GLY A 1 91 ? -6.359 5.461 -11.109 1 65.62 91 GLY A CA 1
ATOM 680 C C . GLY A 1 91 ? -6.75 4.164 -11.797 1 65.62 91 GLY A C 1
AT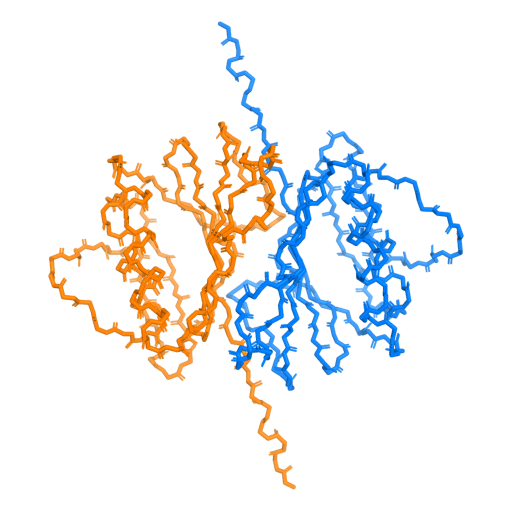OM 681 O O . GLY A 1 91 ? -7.637 3.451 -11.328 1 65.62 91 GLY A O 1
ATOM 682 N N . ASN A 1 92 ? -6.34 4.133 -13.078 1 69.94 92 ASN A N 1
ATOM 683 C CA . ASN A 1 92 ? -6.496 2.898 -13.844 1 69.94 92 ASN A CA 1
ATOM 684 C C . ASN A 1 92 ? -5.656 1.767 -13.258 1 69.94 92 ASN A C 1
ATOM 686 O O . ASN A 1 92 ? -4.43 1.786 -13.352 1 69.94 92 ASN A O 1
ATOM 690 N N . VAL A 1 93 ? -6.336 0.92 -12.492 1 79.88 93 VAL A N 1
ATOM 691 C CA . VAL A 1 93 ? -5.617 -0.195 -11.883 1 79.88 93 VAL A CA 1
ATOM 692 C C . VAL A 1 93 ? -5.891 -1.476 -12.672 1 79.88 93 VAL A C 1
ATOM 694 O O . VAL A 1 93 ? -6.996 -1.674 -13.188 1 79.88 93 VAL A O 1
ATOM 697 N N . LYS A 1 94 ? -4.883 -2.26 -12.891 1 88.56 94 LYS A N 1
ATOM 698 C CA . LYS A 1 94 ? -5.016 -3.559 -13.547 1 88.56 94 LYS A CA 1
ATOM 699 C C . LYS A 1 94 ? -5.367 -4.648 -12.539 1 88.56 94 LYS A C 1
ATOM 701 O O . LYS A 1 94 ? -4.785 -4.703 -11.445 1 88.56 94 LYS A O 1
ATOM 706 N N . SER A 1 95 ? -6.406 -5.43 -12.883 1 90 95 SER A N 1
ATOM 707 C CA . SER A 1 95 ? -6.816 -6.535 -12.023 1 90 95 SER A CA 1
ATOM 708 C C . SER A 1 95 ? -6.934 -7.836 -12.812 1 90 95 SER A C 1
ATOM 710 O O . SER A 1 95 ? -7.227 -7.812 -14.008 1 90 95 SER A O 1
ATOM 712 N N . TYR A 1 96 ? -6.672 -8.891 -12.172 1 92.94 96 TYR A N 1
ATOM 713 C CA . TYR A 1 96 ? -6.801 -10.219 -12.75 1 92.94 96 TYR A CA 1
ATOM 714 C C . TYR A 1 96 ? -7.688 -11.109 -11.883 1 92.94 96 TYR A C 1
ATOM 716 O O . TYR A 1 96 ? -7.738 -10.938 -10.664 1 92.94 96 TYR A O 1
ATOM 724 N N . GLU A 1 97 ? -8.375 -11.961 -12.57 1 94.25 97 GLU A N 1
ATOM 725 C CA . GLU A 1 97 ? -9.102 -12.992 -11.82 1 94.25 97 GLU A CA 1
ATOM 726 C C . GLU A 1 97 ? -8.141 -13.945 -11.125 1 94.25 97 GLU A C 1
ATOM 728 O O . GLU A 1 97 ? -7.145 -14.375 -11.719 1 94.25 97 GLU A O 1
ATOM 733 N N . LEU A 1 98 ? -8.406 -14.172 -9.875 1 93.31 98 LEU A N 1
ATOM 734 C CA . LEU A 1 98 ? -7.664 -15.164 -9.109 1 93.31 98 LEU A CA 1
ATOM 735 C C . LEU A 1 98 ? -8.445 -16.469 -9 1 93.31 98 LEU A C 1
ATOM 737 O O . LEU A 1 98 ? -9.586 -16.484 -8.531 1 93.31 98 LEU A O 1
ATOM 741 N N . VAL A 1 99 ? -7.801 -17.531 -9.414 1 94.75 99 VAL A N 1
ATOM 742 C CA . VAL A 1 99 ? -8.492 -18.812 -9.438 1 94.75 99 VAL A CA 1
ATOM 743 C C . VAL A 1 99 ? -7.867 -19.766 -8.414 1 94.75 99 VAL A C 1
ATOM 745 O O . VAL A 1 99 ? -6.641 -19.844 -8.297 1 94.75 99 VAL A O 1
ATOM 748 N N . GLY A 1 100 ? -8.758 -20.469 -7.637 1 93.62 100 GLY A N 1
ATOM 749 C CA . GLY A 1 100 ? -8.289 -21.438 -6.656 1 93.62 100 GLY A CA 1
ATOM 750 C C . GLY A 1 100 ? -8.234 -20.875 -5.246 1 93.62 100 GLY A C 1
ATOM 751 O O . GLY A 1 100 ? -8.297 -19.672 -5.051 1 93.62 100 GLY A O 1
ATOM 752 N N . PRO A 1 101 ? -8.211 -21.703 -4.285 1 92.5 101 PRO A N 1
ATOM 753 C CA . PRO A 1 101 ? -8.289 -21.297 -2.879 1 92.5 101 PRO A CA 1
ATOM 754 C C . PRO A 1 101 ? -6.926 -21.266 -2.193 1 92.5 101 PRO A C 1
ATOM 756 O O . PRO A 1 101 ? -6.832 -21.531 -0.99 1 92.5 101 PRO A O 1
ATOM 759 N N . TYR A 1 102 ? -5.84 -20.938 -2.861 1 93.06 102 TYR A N 1
ATOM 760 C CA . TYR A 1 102 ? -4.516 -21.156 -2.289 1 93.06 102 TYR A CA 1
ATOM 761 C C . TYR A 1 102 ? -3.834 -19.828 -1.97 1 93.06 102 TYR A C 1
ATOM 763 O O . TYR A 1 102 ? -2.629 -19.797 -1.707 1 93.06 102 TYR A O 1
ATOM 771 N N . THR A 1 103 ? -4.562 -18.766 -2.008 1 92.31 103 THR A N 1
ATOM 772 C CA . THR A 1 103 ? -3.963 -17.438 -1.826 1 92.31 103 THR A CA 1
ATOM 773 C C . THR A 1 103 ? -3.238 -17.359 -0.486 1 92.31 103 THR A C 1
ATOM 775 O O . THR A 1 103 ? -2.074 -16.953 -0.427 1 92.31 103 THR A O 1
ATOM 778 N N . GLY A 1 104 ? -3.938 -17.766 0.487 1 89.62 104 GLY A N 1
ATOM 779 C CA . GLY A 1 104 ? -3.34 -17.703 1.812 1 89.62 104 GLY A CA 1
ATOM 780 C C . GLY A 1 104 ? -2.061 -18.516 1.924 1 89.62 104 GLY A C 1
ATOM 781 O O . GLY A 1 104 ? -1.048 -18.016 2.422 1 89.62 104 GLY A O 1
ATOM 782 N N . HIS A 1 105 ? -2.117 -19.672 1.496 1 92.81 105 HIS A N 1
ATOM 783 C CA . HIS A 1 105 ? -0.947 -20.547 1.541 1 92.81 105 HIS A CA 1
ATOM 784 C C . HIS A 1 105 ? 0.204 -19.969 0.728 1 92.81 105 HIS A C 1
ATOM 786 O O . HIS A 1 105 ? 1.35 -19.953 1.185 1 92.81 105 HIS A O 1
ATOM 792 N N . ALA A 1 106 ? -0.061 -19.469 -0.431 1 92.94 106 ALA A N 1
ATOM 793 C CA . ALA A 1 106 ? 0.95 -18.906 -1.324 1 92.94 106 ALA A CA 1
ATOM 794 C C . ALA A 1 106 ? 1.634 -17.703 -0.69 1 92.94 106 ALA A C 1
ATOM 796 O O . ALA A 1 106 ? 2.857 -17.578 -0.752 1 92.94 106 ALA A O 1
ATOM 797 N N . LEU A 1 107 ? 0.853 -16.875 -0.084 1 92.12 107 LEU A N 1
ATOM 798 C CA . LEU A 1 107 ? 1.403 -15.672 0.511 1 92.12 107 LEU A CA 1
ATOM 799 C C . LEU A 1 107 ? 2.188 -15.992 1.778 1 92.12 107 LEU A C 1
ATOM 801 O O . LEU A 1 107 ? 3.186 -15.336 2.08 1 92.12 107 LEU A O 1
ATOM 805 N N . ASN A 1 108 ? 1.701 -16.969 2.52 1 91.31 108 ASN A N 1
ATOM 806 C CA . ASN A 1 108 ? 2.461 -17.422 3.682 1 91.31 108 ASN A CA 1
ATOM 807 C C . ASN A 1 108 ? 3.826 -17.984 3.277 1 91.31 108 ASN A C 1
ATOM 809 O O . ASN A 1 108 ? 4.836 -17.672 3.918 1 91.31 108 ASN A O 1
ATOM 813 N N . ALA A 1 109 ? 3.832 -18.781 2.256 1 92.12 109 ALA A N 1
ATOM 814 C CA . ALA A 1 109 ? 5.09 -19.328 1.746 1 92.12 109 ALA A CA 1
ATOM 815 C C . ALA A 1 109 ? 6.016 -18.219 1.271 1 92.12 109 ALA A C 1
ATOM 817 O O . ALA A 1 109 ? 7.219 -18.234 1.543 1 92.12 109 ALA A O 1
ATOM 818 N N . LEU A 1 110 ? 5.457 -17.219 0.588 1 92.75 110 LEU A N 1
ATOM 819 C CA . LEU A 1 110 ? 6.223 -16.062 0.141 1 92.75 110 LEU A CA 1
ATOM 820 C C . LEU A 1 110 ? 6.855 -15.344 1.325 1 92.75 110 LEU A C 1
ATOM 822 O O . LEU A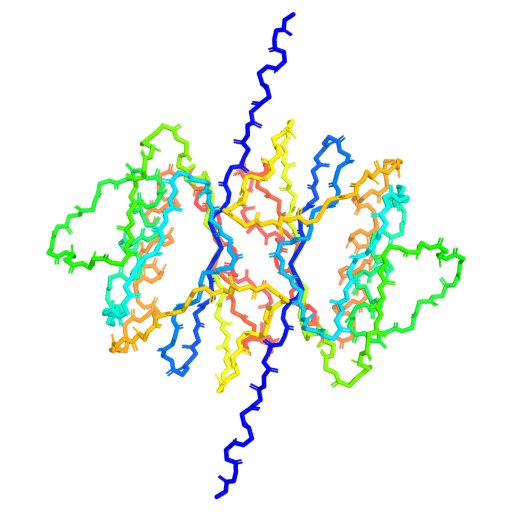 1 110 ? 8.055 -15.047 1.311 1 92.75 110 LEU A O 1
ATOM 826 N N . ALA A 1 111 ? 6.059 -15.047 2.271 1 88.38 111 ALA A N 1
ATOM 827 C CA . ALA A 1 111 ? 6.539 -14.336 3.449 1 88.38 111 ALA A CA 1
ATOM 828 C C . ALA A 1 111 ? 7.695 -15.078 4.109 1 88.38 111 ALA A C 1
ATOM 830 O O . ALA A 1 111 ? 8.703 -14.469 4.477 1 88.38 111 ALA A O 1
ATOM 831 N N . ALA A 1 112 ? 7.535 -16.312 4.18 1 88.62 112 ALA A N 1
ATOM 832 C CA . ALA A 1 112 ? 8.578 -17.141 4.785 1 88.62 112 ALA A CA 1
ATOM 833 C C . ALA A 1 112 ? 9.867 -17.078 3.977 1 88.62 112 ALA A C 1
ATOM 835 O O . ALA A 1 112 ? 10.953 -16.922 4.543 1 88.62 112 ALA A O 1
ATOM 836 N N . GLU A 1 113 ? 9.742 -17.172 2.701 1 90.5 113 GLU A N 1
ATOM 837 C CA . GLU A 1 113 ? 10.914 -17.156 1.826 1 90.5 113 GLU A CA 1
ATOM 838 C C . GLU A 1 113 ? 11.617 -15.797 1.885 1 90.5 113 GLU A C 1
ATOM 840 O O . GLU A 1 113 ? 12.844 -15.734 1.99 1 90.5 113 GLU A O 1
ATOM 845 N N . LEU A 1 114 ? 10.875 -14.703 1.853 1 89.44 114 LEU A N 1
ATOM 846 C CA . LEU A 1 114 ? 11.469 -13.367 1.851 1 89.44 114 LEU A CA 1
ATOM 847 C C . LEU A 1 114 ? 12.062 -13.031 3.215 1 89.44 114 LEU A C 1
ATOM 849 O O . LEU A 1 114 ? 13.102 -12.375 3.301 1 89.44 114 LEU A O 1
ATOM 853 N N . GLU A 1 115 ? 11.398 -13.508 4.199 1 84.31 115 GLU A N 1
ATOM 854 C CA . GLU A 1 115 ? 11.961 -13.328 5.535 1 84.31 115 GLU A CA 1
ATOM 855 C C . GLU A 1 115 ? 13.297 -14.062 5.672 1 84.31 115 GLU A C 1
ATOM 857 O O . GLU A 1 115 ? 14.25 -13.523 6.23 1 84.31 115 GLU A O 1
ATOM 862 N N . ALA A 1 116 ? 13.312 -15.266 5.172 1 85.12 116 ALA A N 1
ATOM 863 C CA . ALA A 1 116 ? 14.539 -16.062 5.223 1 85.12 116 ALA A CA 1
ATOM 864 C C . ALA A 1 116 ? 15.672 -15.375 4.457 1 85.12 116 ALA A C 1
ATOM 866 O O . ALA A 1 116 ? 16.844 -15.469 4.84 1 85.12 116 ALA A O 1
ATOM 867 N N . ALA A 1 117 ? 15.336 -14.633 3.449 1 86.19 117 ALA A N 1
ATOM 868 C CA . ALA A 1 117 ? 16.312 -13.938 2.613 1 86.19 117 ALA A CA 1
ATOM 869 C C . ALA A 1 117 ? 16.531 -12.508 3.092 1 86.19 117 ALA A C 1
ATOM 871 O O . ALA A 1 117 ? 17.25 -11.734 2.453 1 86.19 117 ALA A O 1
ATOM 872 N N . ASN A 1 118 ? 15.938 -12.086 4.16 1 83.38 118 ASN A N 1
ATOM 873 C CA . ASN A 1 118 ? 16 -10.734 4.711 1 83.38 118 ASN A CA 1
ATOM 874 C C . ASN A 1 118 ? 15.555 -9.688 3.693 1 83.38 118 ASN A C 1
ATOM 876 O O . ASN A 1 118 ? 16.203 -8.648 3.541 1 83.38 118 ASN A O 1
ATOM 880 N N . GLU A 1 119 ? 14.555 -10.062 2.928 1 85.75 119 GLU A N 1
ATOM 881 C CA . GLU A 1 119 ? 13.953 -9.141 1.969 1 85.75 119 GLU A CA 1
ATOM 882 C C . GLU A 1 119 ? 12.633 -8.586 2.488 1 85.75 119 GLU A C 1
ATOM 884 O O . GLU A 1 119 ? 11.852 -9.305 3.119 1 85.75 119 GLU A O 1
ATOM 889 N N . PRO A 1 120 ? 12.344 -7.379 2.221 1 85.31 120 PRO A N 1
ATOM 890 C CA . PRO A 1 120 ? 11.188 -6.699 2.811 1 85.31 120 PRO A CA 1
ATOM 891 C C . PRO A 1 120 ? 9.859 -7.195 2.244 1 85.31 120 PRO A C 1
ATOM 893 O O . PRO A 1 120 ? 9.68 -7.246 1.022 1 85.31 120 PRO A O 1
ATOM 896 N N . VAL A 1 121 ? 8.969 -7.59 3.117 1 87.94 121 VAL A N 1
ATOM 897 C CA . VAL A 1 121 ? 7.629 -8.031 2.738 1 87.94 121 VAL A CA 1
ATOM 898 C C . VAL A 1 121 ? 6.637 -7.68 3.844 1 87.94 121 VAL A C 1
ATOM 900 O O . VAL A 1 121 ? 6.965 -7.75 5.027 1 87.94 121 VAL A O 1
ATOM 903 N N . CYS A 1 122 ? 5.469 -7.18 3.41 1 86.38 122 CYS A N 1
ATOM 904 C CA . CYS A 1 122 ? 4.367 -6.906 4.324 1 86.38 122 CYS A CA 1
ATOM 905 C C . CYS A 1 122 ? 3.072 -7.535 3.822 1 86.38 122 CYS A C 1
ATOM 907 O O . CYS A 1 122 ? 2.652 -7.285 2.691 1 86.38 122 CYS A O 1
ATOM 909 N N . ASP A 1 123 ? 2.529 -8.383 4.555 1 86.38 123 ASP A N 1
ATOM 910 C CA . ASP A 1 123 ? 1.236 -9.008 4.285 1 86.38 123 ASP A CA 1
ATOM 911 C C . ASP A 1 123 ? 0.162 -8.469 5.227 1 86.38 123 ASP A C 1
ATOM 913 O O . ASP A 1 123 ? 0.159 -8.781 6.418 1 86.38 123 ASP A O 1
ATOM 917 N N . ILE A 1 124 ? -0.771 -7.668 4.66 1 82.06 124 ILE A N 1
ATOM 918 C CA . ILE A 1 124 ? -1.758 -6.957 5.465 1 82.06 124 ILE A CA 1
ATOM 919 C C . ILE A 1 124 ? -3.127 -7.613 5.305 1 82.06 124 ILE A C 1
ATOM 921 O O . ILE A 1 124 ? -3.576 -7.859 4.184 1 82.06 124 ILE A O 1
ATOM 925 N N . ASN A 1 125 ? -3.773 -7.949 6.43 1 75.75 125 ASN A N 1
ATOM 926 C CA . ASN A 1 125 ? -5.152 -8.43 6.438 1 75.75 125 ASN A CA 1
ATOM 927 C C . ASN A 1 125 ? -6.074 -7.461 7.18 1 75.75 125 ASN A C 1
ATOM 929 O O . ASN A 1 125 ? -5.961 -7.301 8.398 1 75.75 125 ASN A O 1
ATOM 933 N N . PHE A 1 126 ? -6.941 -6.758 6.574 1 64.75 126 PHE A N 1
ATOM 934 C CA . PHE A 1 126 ? -7.852 -5.805 7.199 1 64.75 126 PHE A CA 1
ATOM 935 C C . PHE A 1 126 ? -9.039 -6.523 7.832 1 64.75 126 PHE A C 1
ATOM 937 O O . PHE A 1 126 ? -9.711 -5.973 8.703 1 64.75 126 PHE A O 1
ATOM 944 N N . ASP A 1 127 ? -9.523 -7.746 7.539 1 58.31 127 ASP A N 1
ATOM 945 C CA . ASP A 1 127 ? -10.617 -8.453 8.203 1 58.31 127 ASP A CA 1
ATOM 946 C C . ASP A 1 127 ? -10.266 -8.773 9.648 1 58.31 127 ASP A C 1
ATOM 948 O O . ASP A 1 127 ? -11.148 -8.852 10.508 1 58.31 127 ASP A O 1
ATOM 952 N N . GLN A 1 128 ? -9.227 -9.352 9.875 1 46.97 128 GLN A N 1
ATOM 953 C CA . GLN A 1 128 ? -8.969 -9.875 11.211 1 46.97 128 GLN A CA 1
ATOM 954 C C . GLN A 1 128 ? -8.773 -8.742 12.219 1 46.97 128 GLN A C 1
ATOM 956 O O . GLN A 1 128 ? -8.023 -8.891 13.188 1 46.97 128 GLN A O 1
ATOM 961 N N . TYR A 1 129 ? -9.195 -7.637 12.008 1 43.31 129 TYR A N 1
ATOM 962 C CA . TYR A 1 129 ? -8.992 -6.531 12.945 1 43.31 129 TYR A CA 1
ATOM 963 C C . TYR A 1 129 ? -9.531 -6.883 14.328 1 43.31 129 TYR A C 1
ATOM 965 O O . TYR A 1 129 ? -9.328 -6.137 15.289 1 43.31 129 TYR A O 1
ATOM 973 N N . ASP A 1 130 ? -10.469 -7.664 14.406 1 39.81 130 ASP A N 1
ATOM 974 C CA . ASP A 1 130 ? -10.758 -7.918 15.812 1 39.81 130 ASP A CA 1
ATOM 975 C C . ASP A 1 130 ? -9.484 -8.273 16.578 1 39.81 130 ASP A C 1
ATOM 977 O O . ASP A 1 130 ? -9.328 -7.895 17.734 1 39.81 130 ASP A O 1
ATOM 981 N N . GLU A 1 131 ? -8.883 -9.352 16.25 1 34.88 131 GLU A N 1
ATOM 982 C CA . GLU A 1 131 ? -7.773 -9.742 17.109 1 34.88 131 GLU A CA 1
ATOM 983 C C . GLU A 1 131 ? -6.508 -8.961 16.766 1 34.88 131 GLU A C 1
ATOM 985 O O . GLU A 1 131 ? -6.246 -8.672 15.602 1 34.88 131 GLU A O 1
ATOM 990 N N . GLY A 1 132 ? -5.883 -8.25 17.516 1 30.81 132 GLY A N 1
ATOM 991 C CA . GLY A 1 132 ? -4.695 -7.41 17.578 1 30.81 132 GLY A CA 1
ATOM 992 C C . GLY A 1 132 ? -3.848 -7.477 16.328 1 30.81 132 GLY A C 1
ATOM 993 O O . GLY A 1 132 ? -3.871 -8.477 15.609 1 30.81 132 GLY A O 1
ATOM 994 N N . VAL A 1 133 ? -3.574 -6.383 15.789 1 39.09 133 VAL A N 1
ATOM 995 C CA . VAL A 1 133 ? -2.676 -6.055 14.688 1 39.09 133 VAL A CA 1
ATOM 996 C C . VAL A 1 133 ? -1.436 -6.945 14.75 1 39.09 133 VAL A C 1
ATOM 998 O O . VAL A 1 133 ? -0.346 -6.477 15.094 1 39.09 133 VAL A O 1
ATOM 1001 N N . SER A 1 134 ? -1.459 -8.031 15.281 1 34.22 134 SER A N 1
ATOM 1002 C CA . SER A 1 134 ? -0.2 -8.727 15.531 1 34.22 134 SER A CA 1
ATOM 1003 C C . SER A 1 134 ? 0.589 -8.914 14.242 1 34.22 134 SER A C 1
ATOM 1005 O O . SER A 1 134 ? 1.768 -8.562 14.172 1 34.22 134 SER A O 1
ATOM 1007 N N . ASP A 1 135 ? 0.217 -9.961 13.43 1 37.53 135 ASP A N 1
ATOM 1008 C CA . ASP A 1 135 ? 1.16 -10.695 12.594 1 37.53 135 ASP A CA 1
ATOM 1009 C C . ASP A 1 135 ? 1.318 -10.023 11.227 1 37.53 135 ASP A C 1
ATOM 1011 O O . ASP A 1 135 ? 1.726 -10.664 10.258 1 37.53 135 ASP A O 1
ATOM 1015 N N . CYS A 1 136 ? 0.765 -8.961 11.07 1 41.12 136 CYS A N 1
ATOM 1016 C CA . CYS A 1 136 ? 0.613 -8.602 9.664 1 41.12 136 CYS A CA 1
ATOM 1017 C C . CYS A 1 136 ? 1.969 -8.516 8.977 1 41.12 136 CYS A C 1
ATOM 1019 O O . CYS A 1 136 ? 2.092 -8.859 7.797 1 41.12 136 CYS A O 1
ATOM 1021 N N . CYS A 1 137 ? 2.785 -7.617 9.438 1 44.75 137 CYS A N 1
ATOM 1022 C CA . CYS A 1 137 ? 3.979 -7.344 8.648 1 44.75 137 CYS A CA 1
ATOM 1023 C C . CYS A 1 137 ? 5.133 -8.25 9.07 1 44.75 137 CYS A C 1
ATOM 1025 O O . CYS A 1 137 ? 5.539 -8.234 10.234 1 44.75 137 CYS A O 1
ATOM 1027 N N . ARG A 1 138 ? 5.164 -9.469 8.672 1 35.72 138 ARG A N 1
ATOM 1028 C CA . ARG A 1 138 ? 6.375 -10.242 8.906 1 35.72 138 ARG A CA 1
ATOM 1029 C C . ARG A 1 138 ? 7.52 -9.742 8.031 1 35.72 138 ARG A C 1
ATOM 1031 O O . ARG A 1 138 ? 7.355 -9.57 6.82 1 35.72 138 ARG A O 1
ATOM 1038 N N . PHE A 1 139 ? 8.281 -8.781 8.523 1 34.59 139 PHE A N 1
ATOM 1039 C CA . PHE A 1 139 ? 9.469 -8.453 7.754 1 34.59 139 PHE A CA 1
ATOM 1040 C C . PHE A 1 139 ? 10.523 -9.539 7.898 1 34.59 139 PHE A C 1
ATOM 1042 O O . PHE A 1 139 ? 10.719 -10.094 8.984 1 34.59 139 PHE A O 1
ATOM 1049 N N . ALA A 1 140 ? 10.68 -10.422 6.961 1 28.59 140 ALA A N 1
ATOM 1050 C CA . ALA A 1 140 ? 11.852 -11.297 6.992 1 28.59 140 ALA A CA 1
ATOM 1051 C C . ALA A 1 140 ? 13.141 -10.484 6.828 1 28.59 140 ALA A C 1
ATOM 1053 O O . ALA A 1 140 ? 13.156 -9.469 6.129 1 28.59 140 ALA A O 1
ATOM 1054 N N . MET B 1 1 ? -30.719 -11.383 -2.857 1 30.22 1 MET B N 1
ATOM 1055 C CA . MET B 1 1 ? -30.203 -10.352 -1.962 1 30.22 1 MET B CA 1
ATOM 1056 C C . MET B 1 1 ? -29.031 -9.617 -2.605 1 30.22 1 MET B C 1
ATOM 1058 O O . MET B 1 1 ? -28.172 -10.234 -3.248 1 30.22 1 MET B O 1
ATOM 1062 N N . LEU B 1 2 ? -29.156 -8.375 -2.943 1 33.97 2 LEU B N 1
ATOM 1063 C CA . LEU B 1 2 ? -28.125 -7.527 -3.543 1 33.97 2 LEU B CA 1
ATOM 1064 C C . LEU B 1 2 ? -26.797 -7.672 -2.805 1 33.97 2 LEU B C 1
ATOM 1066 O O . LEU B 1 2 ? -26.734 -7.41 -1.602 1 33.97 2 LEU B O 1
ATOM 1070 N N . GLN B 1 3 ? -26.156 -8.703 -3.17 1 41.31 3 GLN B N 1
ATOM 1071 C CA . GLN B 1 3 ? -24.859 -8.883 -2.521 1 41.31 3 GLN B CA 1
ATOM 1072 C C . GLN B 1 3 ? -24.141 -7.551 -2.361 1 41.31 3 GLN B C 1
ATOM 1074 O O . GLN B 1 3 ? -23.844 -6.875 -3.35 1 41.31 3 GLN B O 1
ATOM 1079 N N . ASN B 1 4 ? -24.656 -6.762 -1.374 1 45.56 4 ASN B N 1
ATOM 1080 C CA . ASN B 1 4 ? -24.016 -5.492 -1.038 1 45.56 4 ASN B CA 1
ATOM 1081 C C . ASN B 1 4 ? -22.5 -5.559 -1.218 1 45.56 4 ASN B C 1
ATOM 1083 O O . ASN B 1 4 ? -21.812 -6.273 -0.485 1 45.56 4 ASN B O 1
ATOM 1087 N N . VAL B 1 5 ? -22.172 -5.539 -2.457 1 51.69 5 VAL B N 1
ATOM 1088 C CA . VAL B 1 5 ? -20.734 -5.473 -2.73 1 51.69 5 VAL B CA 1
ATOM 1089 C C . VAL B 1 5 ? -20.094 -4.395 -1.859 1 51.69 5 VAL B C 1
ATOM 1091 O O . VAL B 1 5 ? -20.469 -3.221 -1.939 1 51.69 5 VAL B O 1
ATOM 1094 N N . VAL B 1 6 ? -19.781 -4.738 -0.598 1 57.09 6 VAL B N 1
ATOM 1095 C CA . VAL B 1 6 ? -19.094 -3.771 0.252 1 57.09 6 VAL B CA 1
ATOM 1096 C C . VAL B 1 6 ? -17.734 -3.436 -0.344 1 57.09 6 VAL B C 1
ATOM 1098 O O . VAL B 1 6 ? -16.969 -4.332 -0.735 1 57.09 6 VAL B O 1
ATOM 1101 N N . ILE B 1 7 ? -17.594 -2.26 -1.038 1 65.62 7 ILE B N 1
ATOM 1102 C CA . ILE B 1 7 ? -16.359 -1.731 -1.617 1 65.62 7 ILE B CA 1
ATOM 1103 C C . ILE B 1 7 ? -15.422 -1.29 -0.503 1 65.62 7 ILE B C 1
ATOM 1105 O O . ILE B 1 7 ? -15.805 -0.521 0.38 1 65.62 7 ILE B O 1
ATOM 1109 N N . PHE B 1 8 ? -14.305 -1.956 -0.371 1 74.06 8 PHE B N 1
ATOM 1110 C CA . PHE B 1 8 ? -13.281 -1.521 0.575 1 74.06 8 PHE B CA 1
ATOM 1111 C C . PHE B 1 8 ? -12.328 -0.529 -0.078 1 74.06 8 PHE B C 1
ATOM 1113 O O . PHE B 1 8 ? -11.578 -0.889 -0.99 1 74.06 8 PHE B O 1
ATOM 1120 N N . SER B 1 9 ? -12.43 0.726 0.269 1 83.94 9 SER B N 1
ATOM 1121 C CA . SER B 1 9 ? -11.617 1.798 -0.296 1 83.94 9 SER B CA 1
ATOM 1122 C C . SER B 1 9 ? -10.375 2.055 0.552 1 83.94 9 SER B C 1
ATOM 1124 O O . SER B 1 9 ? -10.484 2.326 1.75 1 83.94 9 SER B O 1
ATOM 1126 N N . LEU B 1 10 ? -9.172 1.951 -0.063 1 88.06 10 LEU B N 1
ATOM 1127 C CA . LEU B 1 10 ? -7.906 2.105 0.647 1 88.06 10 LEU B CA 1
ATOM 1128 C C . LEU B 1 10 ? -7.195 3.387 0.221 1 88.06 10 LEU B C 1
ATOM 1130 O O . LEU B 1 10 ? -7.203 3.74 -0.96 1 88.06 10 LEU B O 1
ATOM 1134 N N . PHE B 1 11 ? -6.742 4.055 1.225 1 91.19 11 PHE B N 1
ATOM 1135 C CA . PHE B 1 11 ? -5.801 5.141 0.976 1 91.19 11 PHE B CA 1
ATOM 1136 C C . PHE B 1 11 ? -4.375 4.703 1.288 1 91.19 11 PHE B C 1
ATOM 1138 O O . PHE B 1 11 ? -4.078 4.281 2.408 1 91.19 11 PHE B O 1
ATOM 1145 N N . ILE B 1 12 ? -3.473 4.758 0.3 1 90.88 12 ILE B N 1
ATOM 1146 C CA . ILE B 1 12 ? -2.074 4.379 0.474 1 90.88 12 ILE B CA 1
ATOM 1147 C C . ILE B 1 12 ? -1.173 5.559 0.115 1 90.88 12 ILE B C 1
ATOM 1149 O O . ILE B 1 12 ? -1.277 6.117 -0.979 1 90.88 12 ILE B O 1
ATOM 1153 N N . ALA B 1 13 ? -0.326 5.883 1.003 1 92.06 13 ALA B N 1
ATOM 1154 C CA . ALA B 1 13 ? 0.618 6.973 0.769 1 92.06 13 ALA B CA 1
ATOM 1155 C C . ALA B 1 13 ? 2.045 6.547 1.104 1 92.06 13 ALA B C 1
ATOM 1157 O O . ALA B 1 13 ? 2.262 5.762 2.031 1 92.06 13 ALA B O 1
ATOM 1158 N N . ALA B 1 14 ? 2.955 7.066 0.335 1 89.62 14 ALA B N 1
ATOM 1159 C CA . ALA B 1 14 ? 4.379 6.914 0.632 1 89.62 14 ALA B CA 1
ATOM 1160 C C . ALA B 1 14 ? 4.965 8.211 1.18 1 89.62 14 ALA B C 1
ATOM 1162 O O . ALA B 1 14 ? 4.734 9.289 0.623 1 89.62 14 ALA B O 1
ATOM 1163 N N . ILE B 1 15 ? 5.57 8.023 2.262 1 89.5 15 ILE B N 1
ATOM 1164 C CA . ILE B 1 15 ? 6.273 9.141 2.881 1 89.5 15 ILE B CA 1
ATOM 1165 C C . ILE B 1 15 ? 7.781 8.945 2.75 1 89.5 15 ILE B C 1
ATOM 1167 O O . ILE B 1 15 ? 8.344 8.023 3.348 1 89.5 15 ILE B O 1
ATOM 1171 N N . HIS B 1 16 ? 8.398 9.906 2.068 1 80.94 16 HIS B N 1
ATOM 1172 C CA . HIS B 1 16 ? 9.82 9.789 1.784 1 80.94 16 HIS B CA 1
ATOM 1173 C C . HIS B 1 16 ? 10.648 10.586 2.785 1 80.94 16 HIS B C 1
ATOM 1175 O O . HIS B 1 16 ? 10.266 11.695 3.174 1 80.94 16 HIS B O 1
ATOM 1181 N N . ALA B 1 17 ? 11.773 10.016 3.146 1 75.44 17 ALA B N 1
ATOM 1182 C CA . ALA B 1 17 ? 12.688 10.711 4.043 1 75.44 17 ALA B CA 1
ATOM 1183 C C . ALA B 1 17 ? 13.18 12.016 3.422 1 75.44 17 ALA B C 1
ATOM 1185 O O . ALA B 1 17 ? 13.562 12.945 4.133 1 75.44 17 ALA B O 1
ATOM 1186 N N . THR B 1 18 ? 13.125 12.078 2.092 1 75.62 18 THR B N 1
ATOM 1187 C CA . THR B 1 18 ? 13.594 13.258 1.372 1 75.62 18 THR B CA 1
ATOM 1188 C C . THR B 1 18 ? 12.562 14.383 1.441 1 75.62 18 THR B C 1
ATOM 1190 O O . THR B 1 18 ? 12.812 15.484 0.954 1 75.62 18 THR B O 1
ATOM 1193 N N . GLY B 1 19 ? 11.445 14.109 2.049 1 86.12 19 GLY B N 1
ATOM 1194 C CA . GLY B 1 19 ? 10.461 15.172 2.189 1 86.12 19 GLY B CA 1
ATOM 1195 C C . GLY B 1 19 ? 9.406 15.148 1.103 1 86.12 19 GLY B C 1
ATOM 1196 O O . GLY B 1 19 ? 9.062 16.203 0.543 1 86.12 19 GLY B O 1
ATOM 1197 N N . GLU B 1 20 ? 8.945 14.062 0.746 1 88.75 20 GLU B N 1
ATOM 1198 C CA . GLU B 1 20 ? 7.91 13.93 -0.274 1 88.75 20 GLU B CA 1
ATOM 1199 C C . GLU B 1 20 ? 6.754 13.07 0.225 1 88.75 20 GLU B C 1
ATOM 1201 O O . GLU B 1 20 ? 6.965 12.055 0.887 1 88.75 20 GLU B O 1
ATOM 1206 N N . PHE B 1 21 ? 5.582 13.547 -0.02 1 91.88 21 PHE B N 1
ATOM 1207 C CA . PHE B 1 21 ? 4.332 12.828 0.219 1 91.88 21 PHE B CA 1
ATOM 1208 C C . PHE B 1 21 ? 3.725 12.344 -1.092 1 91.88 21 PHE B C 1
ATOM 1210 O O . PHE B 1 21 ? 3.246 13.148 -1.895 1 91.88 21 PHE B O 1
ATOM 1217 N N . THR B 1 22 ? 3.725 11.055 -1.371 1 90.38 22 THR B N 1
ATOM 1218 C CA . THR B 1 22 ? 3.275 10.484 -2.639 1 90.38 22 THR B CA 1
ATOM 1219 C C . THR B 1 22 ? 2.01 9.656 -2.439 1 90.38 22 THR B C 1
ATOM 1221 O O . THR B 1 22 ? 1.954 8.797 -1.554 1 90.38 22 THR B O 1
ATOM 1224 N N . ILE B 1 23 ? 1.017 9.938 -3.266 1 91.62 23 ILE B N 1
ATOM 1225 C CA . ILE B 1 23 ? -0.233 9.18 -3.229 1 91.62 23 ILE B CA 1
ATOM 1226 C C . ILE B 1 23 ? -0.126 7.957 -4.137 1 91.62 23 ILE B C 1
ATOM 1228 O O . ILE B 1 23 ? -0.053 8.086 -5.359 1 91.62 23 ILE B O 1
ATOM 1232 N N . LEU B 1 24 ? -0.209 6.801 -3.531 1 87.94 24 LEU B N 1
ATOM 1233 C CA . LEU B 1 24 ? -0.058 5.578 -4.312 1 87.94 24 LEU B CA 1
ATOM 1234 C C . LEU B 1 24 ? -1.419 5.008 -4.695 1 87.94 24 LEU B C 1
ATOM 1236 O O . LEU B 1 24 ? -1.558 4.375 -5.746 1 87.94 24 LEU B O 1
ATOM 1240 N N . ASN B 1 25 ? -2.389 5.215 -3.824 1 87.5 25 ASN B N 1
ATOM 1241 C CA . ASN B 1 25 ? -3.762 4.781 -4.059 1 87.5 25 ASN B CA 1
ATOM 1242 C C . ASN B 1 25 ? -4.758 5.617 -3.262 1 87.5 25 ASN B C 1
ATOM 1244 O O . ASN B 1 25 ? -4.516 5.938 -2.096 1 87.5 25 ASN B O 1
ATOM 1248 N N . THR B 1 26 ? -5.789 5.965 -3.861 1 90 26 THR B N 1
ATOM 1249 C CA . THR B 1 26 ? -6.848 6.703 -3.18 1 90 26 THR B CA 1
ATOM 1250 C C . THR B 1 26 ? -8.219 6.285 -3.701 1 90 26 THR B C 1
ATOM 1252 O O . THR B 1 26 ? -8.352 5.887 -4.859 1 90 26 THR B O 1
ATOM 1255 N N . PRO B 1 27 ? -9.211 6.328 -2.803 1 88.19 27 PRO B N 1
ATOM 1256 C CA . PRO B 1 27 ? -10.562 6.145 -3.322 1 88.19 27 PRO B CA 1
ATOM 1257 C C . PRO B 1 27 ? -10.945 7.191 -4.367 1 88.19 27 PRO B C 1
ATOM 1259 O O . PRO B 1 27 ? -10.383 8.289 -4.379 1 88.19 27 PRO B O 1
ATOM 1262 N N . LYS B 1 28 ? -11.945 6.855 -5.176 1 87.31 28 LYS B N 1
ATOM 1263 C CA . LYS B 1 28 ? -12.414 7.77 -6.211 1 87.31 28 LYS B CA 1
ATOM 1264 C C . LYS B 1 28 ? -12.992 9.047 -5.602 1 87.31 28 LYS B C 1
ATOM 1266 O O . LYS B 1 28 ? -13 10.102 -6.238 1 87.31 28 LYS B O 1
ATOM 1271 N N . ALA B 1 29 ? -13.43 8.953 -4.367 1 91.06 29 ALA B N 1
ATOM 1272 C CA . ALA B 1 29 ? -14.094 10.055 -3.666 1 91.06 29 ALA B CA 1
ATOM 1273 C C . ALA B 1 29 ? -13.086 11.141 -3.283 1 91.06 29 ALA B C 1
ATOM 1275 O O . ALA B 1 29 ? -13.477 12.234 -2.883 1 91.06 29 ALA B O 1
ATOM 1276 N N . ILE B 1 30 ? -11.828 10.844 -3.404 1 93.06 30 ILE B N 1
ATOM 1277 C CA . ILE B 1 30 ? -10.773 11.758 -2.965 1 93.06 30 ILE B CA 1
ATOM 1278 C C . ILE B 1 30 ? -9.836 12.062 -4.129 1 93.06 30 ILE B C 1
ATOM 1280 O O . ILE B 1 30 ? -9.391 11.156 -4.828 1 93.06 30 ILE B O 1
ATOM 1284 N N . SER B 1 31 ? -9.609 13.328 -4.379 1 93.56 31 SER B N 1
ATOM 1285 C CA . SER B 1 31 ? -8.672 13.734 -5.426 1 93.56 31 SER B CA 1
ATOM 1286 C C . SER B 1 31 ? -7.617 14.688 -4.883 1 93.56 31 SER B C 1
ATOM 1288 O O . SER B 1 31 ? -7.781 15.258 -3.801 1 93.56 31 SER B O 1
ATOM 1290 N N . PHE B 1 32 ? -6.555 14.734 -5.594 1 93.19 32 PHE B N 1
ATOM 1291 C CA . PHE B 1 32 ? -5.438 15.594 -5.207 1 93.19 32 PHE B CA 1
ATOM 1292 C C . PHE B 1 32 ? -5.07 16.547 -6.34 1 93.19 32 PHE B C 1
ATOM 1294 O O . PHE B 1 32 ? -5.023 16.141 -7.504 1 93.19 32 PHE B O 1
ATOM 1301 N N . LYS B 1 33 ? -4.922 17.766 -5.949 1 94.88 33 LYS B N 1
ATOM 1302 C CA . LYS B 1 33 ? -4.645 18.797 -6.945 1 94.88 33 LYS B CA 1
ATOM 1303 C C . LYS B 1 33 ? -3.607 19.781 -6.43 1 94.88 33 LYS B C 1
ATOM 1305 O O . LYS B 1 33 ? -3.283 19.797 -5.242 1 94.88 33 LYS B O 1
ATOM 1310 N N . GLY B 1 34 ? -3.062 20.547 -7.371 1 95.25 34 GLY B N 1
ATOM 1311 C CA . GLY B 1 34 ? -2.113 21.578 -6.992 1 95.25 34 GLY B CA 1
ATOM 1312 C C . GLY B 1 34 ? -0.743 21.031 -6.641 1 95.25 34 GLY B C 1
ATOM 1313 O O . GLY B 1 34 ? -0.449 19.859 -6.902 1 95.25 34 GLY B O 1
ATOM 1314 N N . ASN B 1 35 ? 0.134 22 -6.141 1 95.38 35 ASN B N 1
ATOM 1315 C CA . ASN B 1 35 ? 1.513 21.625 -5.84 1 95.38 35 ASN B CA 1
ATOM 1316 C C . ASN B 1 35 ? 1.994 22.266 -4.543 1 95.38 35 ASN B C 1
ATOM 1318 O O . ASN B 1 35 ? 3.193 22.281 -4.258 1 95.38 35 ASN B O 1
ATOM 1322 N N . ASP B 1 36 ? 1.072 22.766 -3.775 1 95.62 36 ASP B N 1
ATOM 1323 C CA . ASP B 1 36 ? 1.462 23.359 -2.502 1 95.62 36 ASP B CA 1
ATOM 1324 C C . ASP B 1 36 ? 2.113 22.328 -1.586 1 95.62 36 ASP B C 1
ATOM 1326 O O . ASP B 1 36 ? 1.606 21.219 -1.441 1 95.62 36 ASP B O 1
ATOM 1330 N N . PRO B 1 37 ? 3.162 22.812 -0.999 1 96.19 37 PRO B N 1
ATOM 1331 C CA . PRO B 1 37 ? 3.777 21.875 -0.058 1 96.19 37 PRO B CA 1
ATOM 1332 C C . PRO B 1 37 ? 2.877 21.547 1.134 1 96.19 37 PRO B C 1
ATOM 1334 O O . PRO B 1 37 ? 2.004 22.344 1.481 1 96.19 37 PRO B O 1
ATOM 1337 N N . LEU B 1 38 ? 3.025 20.328 1.672 1 96.31 38 LEU B N 1
ATOM 1338 C CA . LEU B 1 38 ? 2.322 19.875 2.871 1 96.31 38 LEU B CA 1
ATOM 1339 C C . LEU B 1 38 ? 3.23 19.953 4.094 1 96.31 38 LEU B C 1
ATOM 1341 O O . LEU B 1 38 ? 4.336 19.406 4.086 1 96.31 38 LEU B O 1
ATOM 1345 N N . ASN B 1 39 ? 2.805 20.75 5.047 1 95.56 39 ASN B N 1
ATOM 1346 C CA . ASN B 1 39 ? 3.533 20.719 6.309 1 95.56 39 ASN B CA 1
ATOM 1347 C C . ASN B 1 39 ? 3.43 19.344 6.98 1 95.56 39 ASN B C 1
ATOM 1349 O O . ASN B 1 39 ? 2.332 18.812 7.145 1 95.56 39 ASN B O 1
ATOM 1353 N N . SER B 1 40 ? 4.562 18.797 7.328 1 94.62 40 SER B N 1
ATOM 1354 C CA . SER B 1 40 ? 4.625 17.438 7.852 1 94.62 40 SER B CA 1
ATOM 1355 C C . SER B 1 40 ? 3.799 17.297 9.125 1 94.62 40 SER B C 1
ATOM 1357 O O . SER B 1 40 ? 3.346 16.203 9.461 1 94.62 40 SER B O 1
ATOM 1359 N N . ARG B 1 41 ? 3.527 18.328 9.828 1 93.38 41 ARG B N 1
ATOM 1360 C CA . ARG B 1 41 ? 2.709 18.297 11.039 1 93.38 41 ARG B CA 1
ATOM 1361 C C . ARG B 1 41 ? 1.268 17.922 10.711 1 93.38 41 ARG B C 1
ATOM 1363 O O . ARG B 1 41 ? 0.545 17.406 11.57 1 93.38 41 ARG B O 1
ATOM 1370 N N . TYR B 1 42 ? 0.917 18.062 9.414 1 94.88 42 TYR B N 1
ATOM 1371 C CA . TYR B 1 42 ? -0.489 17.891 9.062 1 94.88 42 TYR B CA 1
ATOM 1372 C C . TYR B 1 42 ? -0.715 16.594 8.305 1 94.88 42 TYR B C 1
ATOM 1374 O O . TYR B 1 42 ? -1.847 16.281 7.93 1 94.88 42 TYR B O 1
ATOM 1382 N N . VAL B 1 43 ? 0.285 15.797 8.047 1 95.06 43 VAL B N 1
ATOM 1383 C CA . VAL B 1 43 ? 0.122 14.578 7.273 1 95.06 43 VAL B CA 1
ATOM 1384 C C . VAL B 1 43 ? -0.899 13.664 7.949 1 95.06 43 VAL B C 1
ATOM 1386 O O . VAL B 1 43 ? -1.75 13.07 7.285 1 95.06 43 VAL B O 1
ATOM 1389 N N . GLY B 1 44 ? -0.79 13.602 9.281 1 94.81 44 GLY B N 1
ATOM 1390 C CA . GLY B 1 44 ? -1.762 12.805 10.008 1 94.81 44 GLY B CA 1
ATOM 1391 C C . GLY B 1 44 ? -3.186 13.305 9.852 1 94.81 44 GLY B C 1
ATOM 1392 O O . GLY B 1 44 ? -4.113 12.508 9.688 1 94.81 44 GLY B O 1
ATOM 1393 N N . ASP B 1 45 ? -3.326 14.594 9.906 1 95.38 45 ASP B N 1
ATOM 1394 C CA . ASP B 1 45 ? -4.645 15.203 9.758 1 95.38 45 ASP B CA 1
ATOM 1395 C C . ASP B 1 45 ? -5.23 14.914 8.383 1 95.38 45 ASP B C 1
ATOM 1397 O O . ASP B 1 45 ? -6.43 14.648 8.25 1 95.38 45 ASP B O 1
ATOM 1401 N N . VAL B 1 46 ? -4.457 14.984 7.352 1 95.94 46 VAL B N 1
ATOM 1402 C CA . VAL B 1 46 ? -4.891 14.727 5.98 1 95.94 46 VAL B CA 1
ATOM 1403 C C . VAL B 1 46 ? -5.43 13.305 5.863 1 95.94 46 VAL B C 1
ATOM 1405 O O . VAL B 1 46 ? -6.527 13.094 5.344 1 95.94 46 VAL B O 1
ATOM 1408 N N . LEU B 1 47 ? -4.688 12.359 6.402 1 95.44 47 LEU B N 1
ATOM 1409 C CA . LEU B 1 47 ? -5.09 10.961 6.34 1 95.44 47 LEU B CA 1
ATOM 1410 C C . LEU B 1 47 ? -6.316 10.703 7.203 1 95.44 47 LEU B C 1
ATOM 1412 O O . LEU B 1 47 ? -7.207 9.945 6.816 1 95.44 47 LEU B O 1
ATOM 1416 N N . TYR B 1 48 ? -6.367 11.367 8.32 1 95.06 48 TYR B N 1
ATOM 1417 C CA . TYR B 1 48 ? -7.516 11.258 9.219 1 95.06 48 TYR B CA 1
ATOM 1418 C C . TYR B 1 48 ? -8.781 11.758 8.539 1 95.06 48 TYR B C 1
ATOM 1420 O O . TYR B 1 48 ? -9.828 11.117 8.617 1 95.06 48 TYR B O 1
ATOM 1428 N N . ALA B 1 49 ? -8.664 12.844 7.895 1 94.94 49 ALA B N 1
ATOM 1429 C CA . ALA B 1 49 ? -9.789 13.43 7.18 1 94.94 49 ALA B CA 1
ATOM 1430 C C . ALA B 1 49 ? -10.203 12.562 5.992 1 94.94 49 ALA B C 1
ATOM 1432 O O . ALA B 1 49 ? -11.383 12.5 5.645 1 94.94 49 ALA B O 1
ATOM 1433 N N . ALA B 1 50 ? -9.258 11.906 5.371 1 94.62 50 ALA B N 1
ATOM 1434 C CA . ALA B 1 50 ? -9.547 11.047 4.227 1 94.62 50 ALA B CA 1
ATOM 1435 C C . ALA B 1 50 ? -10.484 9.914 4.613 1 94.62 50 ALA B C 1
ATOM 1437 O O . ALA B 1 50 ? -11.125 9.305 3.748 1 94.62 50 ALA B O 1
ATOM 1438 N N . MET B 1 51 ? -10.547 9.648 5.883 1 93.62 51 MET B N 1
ATOM 1439 C CA . MET B 1 51 ? -11.445 8.602 6.375 1 93.62 51 MET B CA 1
ATOM 1440 C C . MET B 1 51 ? -12.773 9.195 6.824 1 93.62 51 MET B C 1
ATOM 1442 O O . MET B 1 51 ? -13.656 8.469 7.289 1 93.62 51 MET B O 1
ATOM 1446 N N . GLY B 1 52 ? -12.891 10.5 6.738 1 93.56 52 GLY B N 1
ATOM 1447 C CA . GLY B 1 52 ? -14.133 11.164 7.09 1 93.56 52 GLY B CA 1
ATOM 1448 C C . GLY B 1 52 ? -14.148 11.703 8.508 1 93.56 52 GLY B C 1
ATOM 1449 O O . GLY B 1 52 ? -15.18 12.172 8.992 1 93.56 52 GLY B O 1
ATOM 1450 N N . ASN B 1 53 ? -13.047 11.594 9.156 1 93.88 53 ASN B N 1
ATOM 1451 C CA . ASN B 1 53 ? -12.977 12.094 10.523 1 93.88 53 ASN B CA 1
ATOM 1452 C C . ASN B 1 53 ? -12.75 13.602 10.562 1 93.88 53 ASN B C 1
ATOM 1454 O O . ASN B 1 53 ? -12.148 14.164 9.648 1 93.88 53 ASN B O 1
ATOM 1458 N N . ALA B 1 54 ? -13.203 14.133 11.656 1 90.25 54 ALA B N 1
ATOM 1459 C CA . ALA B 1 54 ? -13.062 15.578 11.812 1 90.25 54 ALA B CA 1
ATOM 1460 C C . ALA B 1 54 ? -11.688 15.945 12.367 1 90.25 54 ALA B C 1
ATOM 1462 O O . ALA B 1 54 ? -11.234 15.359 13.352 1 90.25 54 ALA B O 1
ATOM 1463 N N . VAL B 1 55 ? -11.055 16.797 11.586 1 90 55 VAL B N 1
ATOM 1464 C CA . VAL B 1 55 ? -9.766 17.312 12.039 1 90 55 VAL B CA 1
ATOM 1465 C C . VAL B 1 55 ? -9.961 18.641 12.766 1 90 55 VAL B C 1
ATOM 1467 O O . VAL B 1 55 ? -10.781 19.469 12.359 1 90 55 VAL B O 1
ATOM 1470 N N . ILE B 1 56 ? -9.281 18.688 13.961 1 79.75 56 ILE B N 1
ATOM 1471 C CA . ILE B 1 56 ? -9.359 19.922 14.75 1 79.75 56 ILE B CA 1
ATOM 1472 C C . ILE B 1 56 ? -8.141 20.797 14.461 1 79.75 56 ILE B C 1
ATOM 1474 O O . ILE B 1 56 ? -7.008 20.312 14.422 1 79.75 56 ILE B O 1
ATOM 1478 N N . GLY B 1 57 ? -8.438 22.062 14.062 1 75.38 57 GLY B N 1
ATOM 1479 C CA . GLY B 1 57 ? -7.301 22.953 13.922 1 75.38 57 GLY B CA 1
ATOM 1480 C C . GLY B 1 57 ? -7.211 23.594 12.555 1 75.38 57 GLY B C 1
ATOM 1481 O O . GLY B 1 57 ? -8.203 23.672 11.828 1 75.38 57 GLY B O 1
ATOM 1482 N N . ASP B 1 58 ? -5.941 24.125 12.305 1 67.06 58 ASP B N 1
ATOM 1483 C CA . ASP B 1 58 ? -5.695 25.031 11.188 1 67.06 58 ASP B CA 1
ATOM 1484 C C . ASP B 1 58 ? -5.082 24.297 10 1 67.06 58 ASP B C 1
ATOM 1486 O O . ASP B 1 58 ? -4.441 24.906 9.148 1 67.06 58 ASP B O 1
ATOM 1490 N N . SER B 1 59 ? -5.367 23.062 9.836 1 67.19 59 SER B N 1
ATOM 1491 C CA . SER B 1 59 ? -4.746 22.453 8.664 1 67.19 59 SER B CA 1
ATOM 1492 C C . SER B 1 59 ? -5.363 22.969 7.371 1 67.19 59 SER B C 1
ATOM 1494 O O . SER B 1 59 ? -6.578 22.891 7.18 1 67.19 59 SER B O 1
ATOM 1496 N N . ASP B 1 60 ? -4.707 24.062 6.867 1 76.81 60 ASP B N 1
ATOM 1497 C CA . ASP B 1 60 ? -5.219 24.625 5.621 1 76.81 60 ASP B CA 1
ATOM 1498 C C . ASP B 1 60 ? -4.414 24.125 4.422 1 76.81 60 ASP B C 1
ATOM 1500 O O . ASP B 1 60 ? -3.676 24.891 3.801 1 76.81 60 ASP B O 1
ATOM 1504 N N . TRP B 1 61 ? -4.391 22.859 4.184 1 91.44 61 TRP B N 1
ATOM 1505 C CA . TRP B 1 61 ? -3.721 22.375 2.982 1 91.44 61 TRP B CA 1
ATOM 1506 C C . TRP B 1 61 ? -4.723 22.156 1.853 1 91.44 61 TRP B C 1
ATOM 1508 O O . TRP B 1 61 ? -5.754 21.516 2.047 1 91.44 61 TRP B O 1
ATOM 1518 N N . SER B 1 62 ? -4.473 22.703 0.728 1 92.19 62 SER B N 1
ATOM 1519 C CA . SER B 1 62 ? -5.438 22.75 -0.366 1 92.19 62 SER B CA 1
ATOM 1520 C C . SER B 1 62 ? -5.219 21.594 -1.343 1 92.19 62 SER B C 1
ATOM 1522 O O . SER B 1 62 ? -5.871 21.531 -2.385 1 92.19 62 SER B O 1
ATOM 1524 N N . GLY B 1 63 ? -4.391 20.656 -1.014 1 95.31 63 GLY B N 1
ATOM 1525 C CA . GLY B 1 63 ? -4.023 19.641 -1.987 1 95.31 63 GLY B CA 1
ATOM 1526 C C . GLY B 1 63 ? -5.031 18.5 -2.072 1 95.31 63 GLY B C 1
ATOM 1527 O O . GLY B 1 63 ? -5.09 17.797 -3.08 1 95.31 63 GLY B O 1
ATOM 1528 N N . MET B 1 64 ? -5.801 18.328 -1.021 1 95.5 64 MET B N 1
ATOM 1529 C CA . MET B 1 64 ? -6.758 17.219 -1.004 1 95.5 64 MET B CA 1
ATOM 1530 C C . MET B 1 64 ? -8.188 17.734 -1.121 1 95.5 64 MET B C 1
ATOM 1532 O O . MET B 1 64 ? -8.578 18.656 -0.405 1 95.5 64 MET B O 1
ATOM 1536 N N . ILE B 1 65 ? -8.93 17.094 -2.029 1 94.75 65 ILE B N 1
ATOM 1537 C CA . ILE B 1 65 ? -10.336 17.453 -2.244 1 94.75 65 ILE B CA 1
ATOM 1538 C C . ILE B 1 65 ? -11.211 16.219 -2.031 1 94.75 65 ILE B C 1
ATOM 1540 O O . ILE B 1 65 ? -10.922 15.141 -2.566 1 94.75 65 ILE B O 1
ATOM 1544 N N . ILE B 1 66 ? -12.211 16.312 -1.231 1 94 66 ILE B N 1
ATOM 1545 C CA . ILE B 1 66 ? -13.203 15.25 -1.064 1 94 66 ILE B CA 1
ATOM 1546 C C . ILE B 1 66 ? -14.391 15.508 -1.989 1 94 66 ILE B C 1
ATOM 1548 O O . ILE B 1 66 ? -15.188 16.422 -1.747 1 94 66 ILE B O 1
ATOM 1552 N N . ASN B 1 67 ? -14.508 14.656 -2.977 1 94.25 67 ASN B N 1
ATOM 1553 C CA . ASN B 1 67 ? -15.531 14.828 -4.004 1 94.25 67 ASN B CA 1
ATOM 1554 C C . ASN B 1 67 ? -16.859 14.195 -3.59 1 94.25 67 ASN B C 1
ATOM 1556 O O . ASN B 1 67 ? -17.922 14.641 -4.012 1 94.25 67 ASN B O 1
ATOM 1560 N N . GLU B 1 68 ? -16.812 13.133 -2.865 1 91.94 68 GLU B N 1
ATOM 1561 C CA . GLU B 1 68 ? -17.969 12.375 -2.391 1 91.94 68 GLU B CA 1
ATOM 1562 C C . GLU B 1 68 ? -17.766 11.898 -0.955 1 91.94 68 GLU B C 1
ATOM 1564 O O . GLU B 1 68 ? -17.078 10.906 -0.715 1 91.94 68 GLU B O 1
ATOM 1569 N N . PRO B 1 69 ? -18.5 12.539 0.005 1 89.5 69 PRO B N 1
ATOM 1570 C CA . PRO B 1 69 ? -18.203 12.297 1.422 1 89.5 69 PRO B CA 1
ATOM 1571 C C . PRO B 1 69 ? -18.688 10.93 1.896 1 89.5 69 PRO B C 1
ATOM 1573 O O . PRO B 1 69 ? -18.391 10.523 3.021 1 89.5 69 PRO B O 1
ATOM 1576 N N . PHE B 1 70 ? -19.328 10.086 1.014 1 88 70 PHE B N 1
ATOM 1577 C CA . PHE B 1 70 ? -19.938 8.844 1.481 1 88 70 PHE B CA 1
ATOM 1578 C C . PHE B 1 70 ? -19.109 7.645 1.044 1 88 70 PHE B C 1
ATOM 1580 O O . PHE B 1 70 ? -19.438 6.504 1.375 1 88 70 PHE B O 1
ATOM 1587 N N . HIS B 1 71 ? -18.016 7.777 0.292 1 87.69 71 HIS B N 1
ATOM 1588 C CA . HIS B 1 71 ? -17.172 6.684 -0.178 1 87.69 71 HIS B CA 1
ATOM 1589 C C . HIS B 1 71 ? -15.703 6.973 0.08 1 87.69 71 HIS B C 1
ATOM 1591 O O . HIS B 1 71 ? -14.867 6.844 -0.823 1 87.69 71 HIS B O 1
ATOM 1597 N N . LEU B 1 72 ? -15.492 7.324 1.34 1 91.5 72 LEU B N 1
ATOM 1598 C CA . LEU B 1 72 ? -14.141 7.703 1.742 1 91.5 72 LEU B CA 1
ATOM 1599 C C . LEU B 1 72 ? -13.312 6.469 2.086 1 91.5 72 LEU B C 1
ATOM 1601 O O . LEU B 1 72 ? -13.758 5.34 1.874 1 91.5 72 LEU B O 1
ATOM 1605 N N . ALA B 1 73 ? -12.117 6.723 2.445 1 90.81 73 ALA B N 1
ATOM 1606 C CA . ALA B 1 73 ? -11.219 5.613 2.77 1 90.81 73 ALA B CA 1
ATOM 1607 C C . ALA B 1 73 ? -11.719 4.852 3.996 1 90.81 73 ALA B C 1
ATOM 1609 O O . ALA B 1 73 ? -12.227 5.449 4.945 1 90.81 73 ALA B O 1
ATOM 1610 N N . GLN B 1 74 ? -11.555 3.557 3.893 1 87.25 74 GLN B N 1
ATOM 1611 C 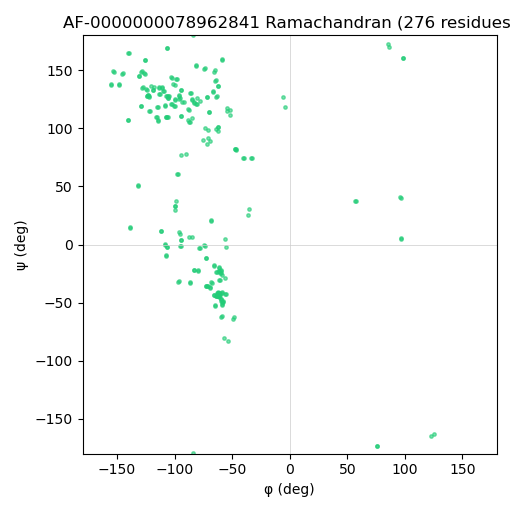CA . GLN B 1 74 ? -11.93 2.697 5.012 1 87.25 74 GLN B CA 1
ATOM 1612 C C . GLN B 1 74 ? -10.695 2.154 5.723 1 87.25 74 GLN B C 1
ATOM 1614 O O . GLN B 1 74 ? -10.797 1.583 6.812 1 87.25 74 GLN B O 1
ATOM 1619 N N . GLY B 1 75 ? -9.555 2.365 5.145 1 86.81 75 GLY B N 1
ATOM 1620 C CA . GLY B 1 75 ? -8.266 1.987 5.703 1 86.81 75 GLY B CA 1
ATOM 1621 C C . GLY B 1 75 ? -7.125 2.85 5.199 1 86.81 75 GLY B C 1
ATOM 1622 O O . GLY B 1 75 ? -7.16 3.34 4.07 1 86.81 75 GLY B O 1
ATOM 1623 N N . ILE B 1 76 ? -6.145 3.025 6.027 1 90.62 76 ILE B N 1
ATOM 1624 C CA . ILE B 1 76 ? -4.965 3.814 5.68 1 90.62 76 ILE B CA 1
ATOM 1625 C C . ILE B 1 76 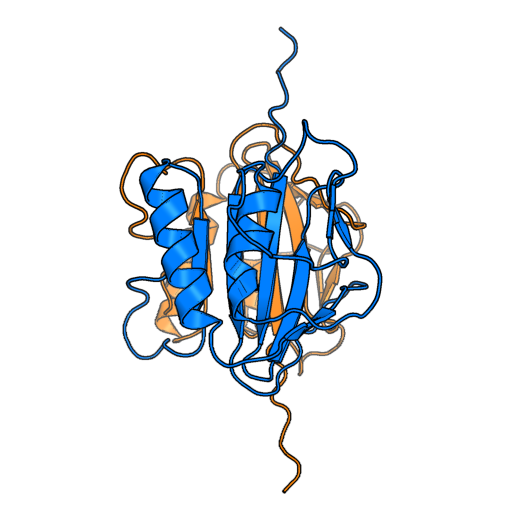? -3.719 2.934 5.742 1 90.62 76 ILE B C 1
ATOM 1627 O O . ILE B 1 76 ? -3.543 2.162 6.688 1 90.62 76 ILE B O 1
ATOM 1631 N N . ILE B 1 77 ? -2.926 3.047 4.707 1 88.69 77 ILE B N 1
ATOM 1632 C CA . ILE B 1 77 ? -1.58 2.482 4.715 1 88.69 77 ILE B CA 1
ATOM 1633 C C . ILE B 1 77 ? -0.557 3.588 4.461 1 88.69 77 ILE B C 1
ATOM 1635 O O . ILE B 1 77 ? -0.571 4.223 3.404 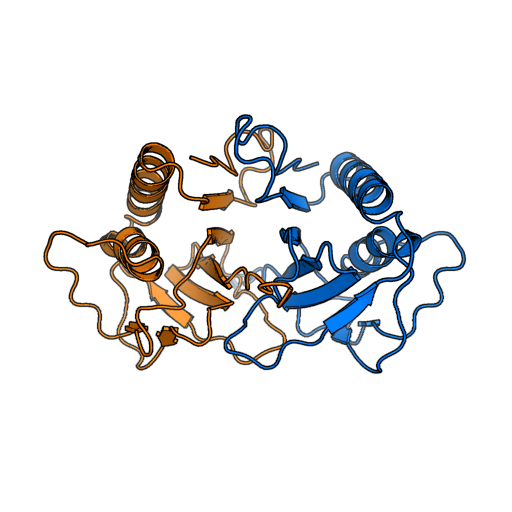1 88.69 77 ILE B O 1
ATOM 1639 N N . ALA B 1 78 ? 0.272 3.891 5.395 1 90.62 78 ALA B N 1
ATOM 1640 C CA . ALA B 1 78 ? 1.397 4.809 5.242 1 90.62 78 ALA B CA 1
ATOM 1641 C C . ALA B 1 78 ? 2.719 4.051 5.176 1 90.62 78 ALA B C 1
ATOM 1643 O O . ALA B 1 78 ? 3.039 3.268 6.074 1 90.62 78 ALA B O 1
ATOM 1644 N N . VAL B 1 79 ? 3.451 4.34 4.129 1 86.88 79 VAL B N 1
ATOM 1645 C CA . VAL B 1 79 ? 4.711 3.639 3.904 1 86.88 79 VAL B CA 1
ATOM 1646 C C . VAL B 1 79 ? 5.875 4.617 4.008 1 86.88 79 VAL B C 1
ATOM 1648 O O . VAL B 1 79 ? 5.965 5.574 3.236 1 86.88 79 VAL B O 1
ATOM 1651 N N . HIS B 1 80 ? 6.777 4.406 4.953 1 84.94 80 HIS B N 1
ATOM 1652 C CA . HIS B 1 80 ? 8 5.195 5.043 1 84.94 80 HIS B CA 1
ATOM 1653 C C . HIS B 1 80 ? 9.07 4.656 4.105 1 84.94 80 HIS B C 1
ATOM 1655 O O . HIS B 1 80 ? 9.445 3.484 4.188 1 84.94 80 HIS B O 1
ATOM 1661 N N . VAL B 1 81 ? 9.469 5.492 3.299 1 76.38 81 VAL B N 1
ATOM 1662 C CA . VAL B 1 81 ? 10.492 5.086 2.336 1 76.38 81 VAL B CA 1
ATOM 1663 C C . VAL B 1 81 ? 11.781 5.859 2.594 1 76.38 81 VAL B C 1
ATOM 1665 O O . VAL B 1 81 ? 11.781 7.094 2.609 1 76.38 81 VAL B O 1
ATOM 1668 N N . GLU B 1 82 ? 12.75 5.145 3.154 1 65.44 82 GLU B N 1
ATOM 1669 C CA . GLU B 1 82 ? 14.023 5.805 3.4 1 65.44 82 GLU B CA 1
ATOM 1670 C C . GLU B 1 82 ? 14.805 6 2.104 1 65.44 82 GLU B C 1
ATOM 1672 O O . GLU B 1 82 ? 14.703 5.188 1.181 1 65.44 82 GLU B O 1
ATOM 1677 N N . GLY B 1 83 ? 15.555 7.047 2.227 1 52.5 83 GLY B N 1
ATOM 1678 C CA . GLY B 1 83 ? 16.469 7.445 1.167 1 52.5 83 GLY B CA 1
ATOM 1679 C C . GLY B 1 83 ? 15.812 8.312 0.11 1 52.5 83 GLY B C 1
ATOM 1680 O O . GLY B 1 83 ? 14.703 8.812 0.311 1 52.5 83 GLY B O 1
ATOM 1681 N N . VAL B 1 84 ? 16.656 8.812 -0.69 1 46.97 84 VAL B N 1
ATOM 1682 C CA . VAL B 1 84 ? 16.328 9.758 -1.755 1 46.97 84 VAL B CA 1
ATOM 1683 C C . VAL B 1 84 ? 15.242 9.164 -2.656 1 46.97 84 VAL B C 1
ATOM 1685 O O . VAL B 1 84 ? 14.93 9.719 -3.711 1 46.97 84 VAL B O 1
ATOM 1688 N N . ASN B 1 85 ? 14.844 7.984 -2.369 1 48.75 85 ASN B N 1
ATOM 1689 C CA . ASN B 1 85 ? 14.312 7.207 -3.482 1 48.75 85 ASN B CA 1
ATOM 1690 C C . ASN B 1 85 ? 12.836 7.512 -3.721 1 48.75 85 ASN B C 1
ATOM 1692 O O . ASN B 1 85 ? 12.07 7.688 -2.768 1 48.75 85 ASN B O 1
ATOM 1696 N N . HIS B 1 86 ? 12.648 8.18 -4.801 1 54.97 86 HIS B N 1
ATOM 1697 C CA . HIS B 1 86 ? 11.312 8.336 -5.367 1 54.97 86 HIS B CA 1
ATOM 1698 C C . HIS B 1 86 ? 10.625 6.984 -5.527 1 54.97 86 HIS B C 1
ATOM 1700 O O . HIS B 1 86 ? 11.281 5.977 -5.797 1 54.97 86 HIS B O 1
ATOM 1706 N N . VAL B 1 87 ? 9.617 6.812 -4.836 1 56.38 87 VAL B N 1
ATOM 1707 C CA . VAL B 1 87 ? 8.812 5.645 -5.188 1 56.38 87 VAL B CA 1
ATOM 1708 C C . VAL B 1 87 ? 8.492 5.668 -6.68 1 56.38 87 VAL B C 1
ATOM 1710 O O . VAL B 1 87 ? 8.039 6.684 -7.207 1 56.38 87 VAL B O 1
ATOM 1713 N N . THR B 1 88 ? 9.109 4.688 -7.391 1 59.84 88 THR B N 1
ATOM 1714 C CA . THR B 1 88 ? 8.719 4.594 -8.789 1 59.84 88 THR B CA 1
ATOM 1715 C C . THR B 1 88 ? 7.371 3.887 -8.93 1 59.84 88 THR B C 1
ATOM 1717 O O . THR B 1 88 ? 7.059 2.979 -8.156 1 59.84 88 THR B O 1
ATOM 1720 N N . SER B 1 89 ? 6.523 4.504 -9.508 1 66.5 89 SER B N 1
ATOM 1721 C CA . SER B 1 89 ? 5.215 3.939 -9.82 1 66.5 89 SER B CA 1
ATOM 1722 C C . SER B 1 89 ? 4.988 3.881 -11.328 1 66.5 89 SER B C 1
ATOM 1724 O O . SER B 1 89 ? 5.449 4.754 -12.07 1 66.5 89 SER B O 1
ATOM 1726 N N . ALA B 1 90 ? 4.477 2.713 -11.633 1 59.53 90 ALA B N 1
ATOM 1727 C CA . ALA B 1 90 ? 4.184 2.557 -13.055 1 59.53 90 ALA B CA 1
ATOM 1728 C C . ALA B 1 90 ? 3.189 3.613 -13.531 1 59.53 90 ALA B C 1
ATOM 1730 O O . ALA B 1 90 ? 3.205 4.008 -14.695 1 59.53 90 ALA B O 1
ATOM 1731 N N . GLY B 1 91 ? 2.404 4.113 -12.586 1 64.94 91 GLY B N 1
ATOM 1732 C CA . GLY B 1 91 ? 1.393 5.07 -13.008 1 64.94 91 GLY B CA 1
ATOM 1733 C C . GLY B 1 91 ? 1.723 6.496 -12.609 1 64.94 91 GLY B C 1
ATOM 1734 O O . GLY B 1 91 ? 2.822 6.773 -12.125 1 64.94 91 GLY B O 1
ATOM 1735 N N . ASN B 1 92 ? 0.913 7.395 -13.203 1 69.31 92 ASN B N 1
ATOM 1736 C CA . ASN B 1 92 ? 0.987 8.797 -12.82 1 69.31 92 ASN B CA 1
ATOM 1737 C C . ASN B 1 92 ? 0.616 9.008 -11.352 1 69.31 92 ASN B C 1
ATOM 1739 O O . ASN B 1 92 ? -0.558 8.914 -10.984 1 69.31 92 ASN B O 1
ATOM 1743 N N . VAL B 1 93 ? 1.663 9.094 -10.539 1 79.62 93 VAL B N 1
ATOM 1744 C CA . VAL B 1 93 ? 1.409 9.289 -9.117 1 79.62 93 VAL B CA 1
ATOM 1745 C C . VAL B 1 93 ? 1.593 10.758 -8.75 1 79.62 93 VAL B C 1
ATOM 1747 O O . VAL B 1 93 ? 2.463 11.438 -9.305 1 79.62 93 VAL B O 1
ATOM 1750 N N . LYS B 1 94 ? 0.711 11.289 -7.957 1 88.5 94 LYS B N 1
ATOM 1751 C CA . LYS B 1 94 ? 0.816 12.656 -7.457 1 88.5 94 LYS B CA 1
ATOM 1752 C C . LYS B 1 94 ? 1.666 12.711 -6.191 1 88.5 94 LYS B C 1
ATOM 1754 O O . LYS B 1 94 ? 1.52 11.875 -5.301 1 88.5 94 LYS B O 1
ATOM 1759 N N . SER B 1 95 ? 2.637 13.648 -6.188 1 90 95 SER B N 1
ATOM 1760 C CA . SER B 1 95 ? 3.496 13.828 -5.023 1 90 95 SER B CA 1
ATOM 1761 C C . SER B 1 95 ? 3.537 15.289 -4.59 1 90 95 SER B C 1
ATOM 1763 O O . SER B 1 95 ? 3.381 16.188 -5.418 1 90 95 SER B O 1
ATOM 1765 N N . TYR B 1 96 ? 3.699 15.5 -3.352 1 92.94 96 TYR B N 1
ATOM 1766 C CA . TYR B 1 96 ? 3.834 16.828 -2.77 1 92.94 96 TYR B CA 1
ATOM 1767 C C . TYR B 1 96 ? 5.098 16.922 -1.926 1 92.94 96 TYR B C 1
ATOM 1769 O O . TYR B 1 96 ? 5.543 15.938 -1.343 1 92.94 96 TYR B O 1
ATOM 1777 N N . GLU B 1 97 ? 5.629 18.109 -1.945 1 94.31 97 GLU B N 1
ATOM 1778 C CA . GLU B 1 97 ? 6.723 18.375 -1.017 1 94.31 97 GLU B CA 1
ATOM 1779 C C . GLU B 1 97 ? 6.238 18.359 0.43 1 94.31 97 GLU B C 1
ATOM 1781 O O . GLU B 1 97 ? 5.184 18.922 0.741 1 94.31 97 GLU B O 1
ATOM 1786 N N . LEU B 1 98 ? 6.957 17.641 1.242 1 93.44 98 LEU B N 1
ATOM 1787 C CA . LEU B 1 98 ? 6.707 17.625 2.68 1 93.44 98 LEU B CA 1
ATOM 1788 C C . LEU B 1 98 ? 7.676 18.547 3.408 1 93.44 98 LEU B C 1
ATOM 1790 O O . LEU B 1 98 ? 8.891 18.391 3.295 1 93.44 98 LEU B O 1
ATOM 1794 N N . VAL B 1 99 ? 7.105 19.469 4.168 1 94.81 99 VAL B N 1
ATOM 1795 C CA . VAL B 1 99 ? 7.949 20.453 4.84 1 94.81 99 VAL B CA 1
ATOM 1796 C C . VAL B 1 99 ? 7.883 20.25 6.352 1 94.81 99 VAL B C 1
ATOM 1798 O O . VAL B 1 99 ? 6.805 20.016 6.906 1 94.81 99 VAL B O 1
ATOM 1801 N N . GLY B 1 100 ? 9.078 20.297 7.016 1 93.69 100 GLY B N 1
ATOM 1802 C CA . GLY B 1 100 ? 9.148 20.156 8.461 1 93.69 100 GLY B CA 1
ATOM 1803 C C . GLY B 1 100 ? 9.508 18.75 8.906 1 93.69 100 GLY B C 1
ATOM 1804 O O . GLY B 1 100 ? 9.43 17.812 8.125 1 93.69 100 GLY B O 1
ATOM 1805 N N . PRO B 1 101 ? 9.961 18.594 10.078 1 92.5 101 PRO B N 1
ATOM 1806 C CA . PRO B 1 101 ? 10.461 17.312 10.586 1 92.5 101 PRO B CA 1
ATOM 1807 C C . PRO B 1 101 ? 9.438 16.578 11.453 1 92.5 101 PRO B C 1
ATOM 1809 O O . PRO B 1 101 ? 9.812 15.844 12.367 1 92.5 101 PRO B O 1
ATOM 1812 N N . TYR B 1 102 ? 8.164 16.672 11.203 1 93.12 102 TYR B N 1
ATOM 1813 C CA . TYR B 1 102 ? 7.18 16.203 12.172 1 93.12 102 TYR B CA 1
ATOM 1814 C C . TYR B 1 102 ? 6.445 14.969 11.641 1 93.12 102 TYR B C 1
ATOM 1816 O O . TYR B 1 102 ? 5.422 14.562 12.195 1 93.12 102 TYR B O 1
ATOM 1824 N N . THR B 1 103 ? 6.93 14.398 10.586 1 92.44 103 THR B N 1
ATOM 1825 C CA . THR B 1 103 ? 6.227 13.289 9.953 1 92.44 103 THR B CA 1
ATOM 1826 C C . THR B 1 103 ? 6.012 12.141 10.938 1 92.44 103 THR B C 1
ATOM 1828 O O . THR B 1 103 ? 4.895 11.648 11.094 1 92.44 103 THR B O 1
ATOM 1831 N N . GLY B 1 104 ? 7.055 11.82 11.562 1 89.69 104 GLY B N 1
ATOM 1832 C CA . GLY B 1 104 ? 6.961 10.727 12.516 1 89.69 104 GLY B CA 1
ATOM 1833 C C . GLY B 1 104 ? 5.949 10.984 13.617 1 89.69 104 GLY B C 1
ATOM 1834 O O . GLY B 1 104 ? 5.109 10.133 13.914 1 89.69 104 GLY B O 1
ATOM 1835 N N . HIS B 1 105 ? 6.043 12.094 14.188 1 93 105 HIS B N 1
ATOM 1836 C CA . HIS B 1 105 ? 5.121 12.453 15.258 1 93 105 HIS B CA 1
ATOM 1837 C C . HIS B 1 105 ? 3.68 12.477 14.758 1 93 105 HIS B C 1
ATOM 1839 O O . HIS B 1 105 ? 2.783 11.953 15.422 1 93 105 HIS B O 1
ATOM 1845 N N . ALA B 1 106 ? 3.441 13.016 13.609 1 93.06 106 ALA B N 1
ATOM 1846 C CA . ALA B 1 106 ? 2.105 13.133 13.031 1 93.06 106 ALA B CA 1
ATOM 1847 C C . ALA B 1 106 ? 1.5 11.758 12.773 1 93.06 106 ALA B C 1
ATOM 1849 O O . ALA B 1 106 ? 0.326 11.523 13.062 1 93.06 106 ALA B O 1
ATOM 1850 N N . LEU B 1 107 ? 2.291 10.898 12.258 1 92.25 107 LEU B N 1
ATOM 1851 C CA . LEU B 1 107 ? 1.794 9.57 11.922 1 92.25 107 LEU B CA 1
ATOM 1852 C C . LEU B 1 107 ? 1.566 8.742 13.188 1 92.25 107 LEU B C 1
ATOM 1854 O O . LEU B 1 107 ? 0.645 7.926 13.234 1 92.25 107 LEU B O 1
ATOM 1858 N N . ASN B 1 108 ? 2.43 8.93 14.164 1 91.44 108 ASN B N 1
ATOM 1859 C CA . ASN B 1 108 ? 2.207 8.266 15.445 1 91.44 108 ASN B CA 1
ATOM 1860 C C . ASN B 1 108 ? 0.898 8.711 16.078 1 91.44 108 ASN B C 1
ATOM 1862 O O . ASN B 1 108 ? 0.142 7.887 16.594 1 91.44 108 ASN B O 1
ATOM 1866 N N . ALA B 1 109 ? 0.672 9.984 16.062 1 92.31 109 ALA B N 1
ATOM 1867 C CA . ALA B 1 109 ? -0.577 10.523 16.594 1 92.31 109 ALA B CA 1
ATOM 1868 C C . ALA B 1 109 ? -1.779 9.977 15.836 1 92.31 109 ALA B C 1
ATOM 1870 O O . ALA B 1 109 ? -2.789 9.602 16.438 1 92.31 109 ALA B O 1
ATOM 1871 N N . LEU B 1 110 ? -1.661 9.898 14.516 1 92.81 110 LEU B N 1
ATOM 1872 C CA . LEU B 1 110 ? -2.715 9.328 13.68 1 92.81 110 LEU B CA 1
ATOM 1873 C C . LEU B 1 110 ? -3.002 7.887 14.078 1 92.81 110 LEU B C 1
ATOM 1875 O O . LEU B 1 110 ? -4.16 7.512 14.281 1 92.81 110 LEU B O 1
ATOM 1879 N N . ALA B 1 111 ? -1.976 7.133 14.148 1 88.5 111 ALA B N 1
ATOM 1880 C CA . ALA B 1 111 ? -2.123 5.723 14.5 1 88.5 111 ALA B CA 1
ATOM 1881 C C . ALA B 1 111 ? -2.84 5.562 15.836 1 88.5 111 ALA B C 1
ATOM 1883 O O . ALA B 1 111 ? -3.74 4.727 15.969 1 88.5 111 ALA B O 1
ATOM 1884 N N . ALA B 1 112 ? -2.461 6.363 16.719 1 88.75 112 ALA B N 1
ATOM 1885 C CA . ALA B 1 112 ? -3.074 6.305 18.047 1 88.75 112 ALA B CA 1
ATOM 1886 C C . ALA B 1 112 ? -4.559 6.645 17.969 1 88.75 112 ALA B C 1
ATOM 1888 O O . ALA B 1 112 ? -5.387 5.969 18.578 1 88.75 112 ALA B O 1
ATOM 1889 N N . GLU B 1 113 ? -4.875 7.66 17.234 1 90.62 113 GLU B N 1
ATOM 1890 C CA . GLU B 1 113 ? -6.262 8.094 17.125 1 90.62 113 GLU B CA 1
ATOM 1891 C C . GLU B 1 113 ? -7.113 7.035 16.422 1 90.62 113 GLU B C 1
ATOM 1893 O O . GLU B 1 113 ? -8.219 6.723 16.875 1 90.62 113 GLU B O 1
ATOM 1898 N N . LEU B 1 114 ? -6.629 6.453 15.352 1 89.62 114 LEU B N 1
ATOM 1899 C CA . LEU B 1 114 ? -7.391 5.465 14.594 1 89.62 114 LEU B CA 1
ATOM 1900 C C . LEU B 1 114 ? -7.516 4.16 15.375 1 89.62 114 LEU B C 1
ATOM 1902 O O . LEU B 1 114 ? -8.555 3.496 15.312 1 89.62 114 LEU B O 1
ATOM 1906 N N . GLU B 1 115 ? -6.477 3.871 16.062 1 84.44 115 GLU B N 1
ATOM 1907 C CA . GLU B 1 115 ? -6.562 2.693 16.922 1 84.44 115 GLU B CA 1
ATOM 1908 C C . GLU B 1 115 ? -7.621 2.875 18 1 84.44 115 GLU B C 1
ATOM 1910 O O . GLU B 1 115 ? -8.398 1.958 18.281 1 84.44 115 GLU B O 1
ATOM 1915 N N . ALA B 1 116 ? -7.617 4.031 18.578 1 85.31 116 ALA B N 1
ATOM 1916 C CA . ALA B 1 116 ? -8.602 4.332 19.625 1 85.31 116 ALA B CA 1
ATOM 1917 C C . ALA B 1 116 ? -10.023 4.25 19.062 1 85.31 116 ALA B C 1
ATOM 1919 O O . ALA B 1 116 ? -10.953 3.852 19.781 1 85.31 116 ALA B O 1
ATOM 1920 N N . ALA B 1 117 ? -10.188 4.543 17.812 1 86.31 117 ALA B N 1
ATOM 1921 C CA . ALA B 1 117 ? -11.5 4.531 17.172 1 86.31 117 ALA B CA 1
ATOM 1922 C C . ALA B 1 117 ? -11.766 3.186 16.5 1 86.31 117 ALA B C 1
ATOM 1924 O O . ALA B 1 117 ? -12.789 3.014 15.82 1 86.31 117 ALA B O 1
ATOM 1925 N N . ASN B 1 118 ? -10.906 2.227 16.609 1 83.5 118 ASN B N 1
ATOM 1926 C CA . ASN B 1 118 ? -11 0.912 15.984 1 83.5 118 ASN B CA 1
ATOM 1927 C C . ASN B 1 118 ? -11.117 1.019 14.461 1 83.5 118 ASN B C 1
ATOM 1929 O O . ASN B 1 118 ? -11.922 0.326 13.844 1 83.5 118 ASN B O 1
ATOM 1933 N N . GLU B 1 119 ? -10.398 1.98 13.922 1 86 119 GLU B N 1
ATOM 1934 C CA . GLU B 1 119 ? -10.336 2.143 12.477 1 86 119 GLU B CA 1
ATOM 1935 C C . GLU B 1 119 ? -9.016 1.604 11.914 1 86 119 GLU B C 1
ATOM 1937 O O . GLU B 1 119 ? -7.965 1.758 12.539 1 86 119 GLU B O 1
ATOM 1942 N N . PRO B 1 120 ? -9.039 1.033 10.781 1 85.56 120 PRO B N 1
ATOM 1943 C CA . PRO B 1 120 ? -7.871 0.335 10.234 1 85.56 120 PRO B CA 1
ATOM 1944 C C . PRO B 1 120 ? -6.77 1.291 9.789 1 85.56 120 PRO B C 1
ATOM 1946 O O . PRO B 1 120 ? -7.031 2.234 9.039 1 85.56 120 PRO B O 1
ATOM 1949 N N . VAL B 1 121 ? -5.566 1.056 10.281 1 88.06 121 VAL B N 1
ATOM 1950 C CA . VAL B 1 121 ? -4.398 1.842 9.898 1 88.06 121 VAL B CA 1
ATOM 1951 C C . VAL B 1 121 ? -3.148 0.963 9.945 1 88.06 121 VAL B C 1
ATOM 1953 O O . VAL B 1 121 ? -3.021 0.1 10.82 1 88.06 121 VAL B O 1
ATOM 1956 N N . CYS B 1 122 ? -2.316 1.134 8.93 1 86.56 122 CYS B N 1
ATOM 1957 C CA . CYS B 1 122 ? -1.023 0.462 8.875 1 86.56 122 CYS B CA 1
ATOM 1958 C C . CYS B 1 122 ? 0.095 1.455 8.586 1 86.56 122 CYS B C 1
ATOM 1960 O O . CYS B 1 122 ? 0.041 2.178 7.586 1 86.56 122 CYS B O 1
ATOM 1962 N N . ASP B 1 123 ? 1 1.58 9.438 1 86.62 123 ASP B N 1
ATOM 1963 C CA . ASP B 1 123 ? 2.199 2.395 9.273 1 86.62 123 ASP B CA 1
ATOM 1964 C C . ASP B 1 123 ? 3.434 1.521 9.07 1 86.62 123 ASP B C 1
ATOM 1966 O O . ASP B 1 123 ? 3.906 0.874 10.008 1 86.62 123 ASP B O 1
ATOM 1970 N N . ILE B 1 124 ? 3.965 1.554 7.82 1 82.19 124 ILE B N 1
ATOM 1971 C CA . ILE B 1 124 ? 5.043 0.646 7.438 1 82.19 124 ILE B CA 1
ATOM 1972 C C . ILE B 1 124 ? 6.355 1.417 7.332 1 82.19 124 ILE B C 1
ATOM 1974 O O . ILE B 1 124 ? 6.418 2.461 6.68 1 82.19 124 ILE B O 1
ATOM 1978 N N . ASN B 1 125 ? 7.387 0.926 8.023 1 75.81 125 ASN B N 1
ATOM 1979 C CA . ASN B 1 125 ? 8.742 1.45 7.879 1 75.81 125 ASN B CA 1
ATOM 1980 C C . ASN B 1 125 ? 9.688 0.403 7.305 1 75.81 125 ASN B C 1
ATOM 1982 O O . ASN B 1 125 ? 9.984 -0.601 7.957 1 75.81 125 ASN B O 1
ATOM 1986 N N . PHE B 1 126 ? 10.164 0.492 6.137 1 65 126 PHE B N 1
ATOM 1987 C CA . PHE B 1 126 ? 11.062 -0.467 5.5 1 65 126 PHE B CA 1
ATOM 1988 C C . PHE B 1 126 ? 12.492 -0.269 5.98 1 65 126 PHE B C 1
ATOM 1990 O O . PHE B 1 126 ? 13.312 -1.181 5.887 1 65 126 PHE B O 1
ATOM 1997 N N . ASP B 1 127 ? 13.031 0.837 6.496 1 58.5 127 ASP B N 1
ATOM 1998 C CA . ASP B 1 127 ? 14.383 1 7.016 1 58.5 127 ASP B CA 1
ATOM 1999 C C . ASP B 1 127 ? 14.594 0.143 8.258 1 58.5 127 ASP B C 1
ATOM 2001 O O . ASP B 1 127 ? 15.719 -0.287 8.539 1 58.5 127 ASP B O 1
ATOM 2005 N N . GLN B 1 128 ? 13.789 0.249 9.156 1 47.06 128 GLN B N 1
ATOM 2006 C CA . GLN B 1 128 ? 14.078 -0.38 10.445 1 47.06 128 GLN B CA 1
ATOM 2007 C C . GLN B 1 128 ? 14.047 -1.902 10.328 1 47.06 128 GLN B C 1
ATOM 2009 O O . GLN B 1 128 ? 13.789 -2.598 11.312 1 47.06 128 GLN B O 1
ATOM 2014 N N . TYR B 1 129 ? 14.172 -2.451 9.289 1 43.47 129 TYR B N 1
ATOM 2015 C CA . TYR B 1 129 ? 14.102 -3.904 9.164 1 43.47 129 TYR B CA 1
ATOM 2016 C C . TYR B 1 129 ? 15.164 -4.574 10.031 1 43.47 129 TYR B C 1
ATOM 2018 O O . TYR B 1 129 ? 15.203 -5.805 10.125 1 43.47 129 TYR B O 1
ATOM 2026 N N . ASP B 1 130 ? 16.172 -3.979 10.305 1 39.56 130 ASP B N 1
ATOM 2027 C CA . ASP B 1 130 ? 16.953 -4.789 11.234 1 39.56 130 ASP B CA 1
ATOM 2028 C C . ASP B 1 130 ? 16.078 -5.309 12.383 1 39.56 130 ASP B C 1
ATOM 2030 O O . ASP B 1 130 ? 16.281 -6.422 12.867 1 39.56 130 ASP B O 1
ATOM 2034 N N . GLU B 1 131 ? 15.547 -4.426 13.156 1 34.66 131 GLU B N 1
ATOM 2035 C CA . GLU B 1 131 ? 14.859 -4.941 14.336 1 34.66 131 GLU B CA 1
ATOM 2036 C C . GLU B 1 131 ? 13.453 -5.418 13.992 1 34.66 131 GLU B C 1
ATOM 2038 O O . GLU B 1 131 ? 12.781 -4.824 13.148 1 34.66 131 GLU B O 1
ATOM 2043 N N . GLY B 1 132 ? 13 -6.527 14.141 1 31.06 132 GLY B N 1
ATOM 2044 C CA . GLY B 1 132 ? 11.781 -7.309 14.008 1 31.06 132 GLY B CA 1
ATOM 2045 C C . GLY B 1 132 ? 10.586 -6.473 13.594 1 31.06 132 GLY B C 1
ATOM 2046 O O . GLY B 1 132 ? 10.5 -5.289 13.93 1 31.06 132 GLY B O 1
ATOM 2047 N N . VAL B 1 133 ? 10.062 -6.762 12.531 1 39.12 133 VAL B N 1
ATOM 2048 C CA . VAL B 1 133 ? 8.828 -6.25 11.945 1 39.12 133 VAL B CA 1
ATOM 2049 C C . VAL B 1 133 ? 7.805 -5.973 13.039 1 39.12 133 VAL B C 1
ATOM 2051 O O . VAL B 1 133 ? 7.113 -6.883 13.5 1 39.12 133 VAL B O 1
ATOM 2054 N N . SER B 1 134 ? 8.141 -5.645 14.148 1 34.88 134 SER B N 1
ATOM 2055 C CA . SER B 1 134 ? 7.172 -5.562 15.227 1 34.88 134 SER B CA 1
ATOM 2056 C C . SER B 1 134 ? 5.992 -4.676 14.852 1 34.88 134 SER B C 1
ATOM 2058 O O . SER B 1 134 ? 4.836 -5.09 14.961 1 34.88 134 SER B O 1
ATOM 2060 N N . ASP B 1 135 ? 6.168 -3.301 15.031 1 38.66 135 ASP B N 1
ATOM 2061 C CA . ASP B 1 135 ? 5.086 -2.379 15.359 1 38.66 135 ASP B CA 1
ATOM 2062 C C . ASP B 1 135 ? 4.363 -1.909 14.102 1 38.66 135 ASP B C 1
ATOM 2064 O O . ASP B 1 135 ? 3.727 -0.854 14.102 1 38.66 135 ASP B O 1
ATOM 2068 N N . CYS B 1 136 ? 4.66 -2.404 13.078 1 40.56 136 CYS B N 1
ATOM 2069 C CA . CYS B 1 136 ? 4.258 -1.665 11.891 1 40.56 136 CYS B CA 1
ATOM 2070 C C . CYS B 1 136 ? 2.744 -1.478 11.852 1 40.56 136 CYS B C 1
ATOM 2072 O O . CYS B 1 136 ? 2.254 -0.447 11.391 1 40.56 136 CYS B O 1
ATOM 2074 N N . CYS B 1 137 ? 1.991 -2.586 11.805 1 43.84 137 CYS B N 1
ATOM 2075 C CA . CYS B 1 137 ? 0.563 -2.457 11.539 1 43.84 137 CYS B CA 1
ATOM 2076 C C . CYS B 1 137 ? -0.234 -2.416 12.836 1 43.84 137 CYS B C 1
ATOM 2078 O O . CYS B 1 137 ? -0.172 -3.352 13.633 1 43.84 137 CYS B O 1
ATOM 2080 N N . ARG B 1 138 ? -0.238 -1.294 13.523 1 35.84 138 ARG B N 1
ATOM 2081 C CA . ARG B 1 138 ? -1.161 -1.15 14.641 1 35.84 138 ARG B CA 1
ATOM 2082 C C . ARG B 1 138 ? -2.598 -0.995 14.156 1 35.84 138 ARG B C 1
ATOM 2084 O O . ARG B 1 138 ? -2.877 -0.167 13.281 1 35.84 138 ARG B O 1
ATOM 2091 N N . PHE B 1 139 ? -3.227 -2.18 13.961 1 33.81 139 PHE B N 1
ATOM 2092 C CA . PHE B 1 139 ? -4.648 -2.049 13.664 1 33.81 139 PHE B CA 1
ATOM 2093 C C . PHE B 1 139 ? -5.422 -1.605 14.898 1 33.81 139 PHE B C 1
ATOM 2095 O O . PHE B 1 139 ? -5.133 -2.051 16.016 1 33.81 139 PHE B O 1
ATOM 2102 N N . ALA B 1 140 ? -5.727 -0.349 15.039 1 28.83 140 ALA B N 1
ATOM 2103 C CA . ALA B 1 140 ? -6.648 0.025 16.109 1 28.83 140 ALA B CA 1
ATOM 2104 C C . ALA B 1 140 ? -8.023 -0.593 15.891 1 28.83 140 ALA B C 1
ATOM 2106 O O . ALA B 1 140 ? -8.461 -0.765 14.75 1 28.83 140 ALA B O 1
#

pLDDT: mean 79.58, std 19.22, range [28.59, 96.31]

Solvent-accessible surface area (backbone atoms only — not comparable to full-atom values): 14657 Å² total; per-residue (Å²): 124,81,72,70,60,48,62,48,18,40,30,30,34,38,38,30,68,73,29,36,42,31,49,58,36,30,15,68,21,44,48,74,46,86,70,66,64,40,52,17,67,40,52,22,46,55,57,44,36,47,50,68,44,88,70,87,76,82,80,80,67,82,37,67,43,78,77,36,91,87,50,41,25,63,30,40,38,39,34,39,36,62,47,61,16,52,68,42,46,59,58,96,62,57,64,28,44,34,41,73,91,30,46,66,60,19,45,53,54,36,48,51,52,32,23,74,67,61,34,49,34,30,46,41,61,68,68,58,55,80,57,68,41,59,76,33,39,51,45,39,126,81,72,72,58,50,62,47,19,40,30,31,35,38,39,28,70,72,29,34,41,31,48,59,37,30,15,67,22,44,48,74,47,85,71,66,63,39,51,18,67,40,53,24,47,54,57,43,36,46,50,67,45,86,69,87,78,80,81,80,66,81,36,66,43,78,78,37,91,86,49,41,25,64,30,39,37,41,34,39,36,63,47,63,17,54,68,40,46,58,56,96,61,57,65,27,44,35,41,74,90,30,46,66,60,19,44,52,53,35,49,52,53,32,26,74,68,57,33,48,34,31,48,41,60,66,69,59,59,81,57,69,47,56,77,32,37,52,41,35

Organism: Drosophila grimshawi (NCBI:txid7222)

Radius of gyration: 17.89 Å; Cα contacts (8 Å, |Δi|>4): 673; chains: 2; bounding box: 60×50×40 Å